Protein AF-A0A8K0U1I2-F1 (afdb_monomer)

pLDDT: mean 78.99, std 9.74, range [51.75, 91.19]

Sequence (183 aa):
HVLHSLVNACTRSIVGEDARAVCPELTVTQLLAQRGKGFVQFINRYHELSKAAEPNKLFSIPNAWWDEVVSDAEPPLYPKAKLMYEIATLYRADFAGSFGLAMIGSIGDDVGKNLGMKPVFVQNTDGFFARSMAQTMASLREKPLIRCKNCMKTPEEVGSDVRFMVCSACKNKLNITIHYCSQ

Solvent-accessible surface area (backbone atoms only — not comparable to full-atom values): 10666 Å² total; per-residue (Å²): 90,71,69,53,11,50,54,49,10,19,77,65,26,96,63,28,72,50,36,50,54,68,31,78,81,73,34,70,69,49,30,49,31,85,85,35,49,39,37,53,52,49,52,54,50,51,52,53,46,64,68,69,40,55,88,96,49,90,61,74,83,90,41,72,69,58,51,48,57,52,57,77,51,55,79,88,58,55,73,68,50,51,50,52,52,54,52,51,50,50,46,35,40,47,28,53,50,36,26,52,53,33,35,55,50,47,49,49,48,35,75,75,62,69,71,64,85,77,90,68,87,76,80,80,77,80,45,59,56,37,48,50,50,50,50,50,55,57,69,60,51,73,73,76,86,60,43,18,77,81,77,64,43,37,60,81,78,70,34,96,86,50,56,73,42,68,43,63,65,45,36,73,76,68,72,39,91,45,40,34,69,61,126

Structure (mmCIF, N/CA/C/O backbone):
data_AF-A0A8K0U1I2-F1
#
_entry.id   AF-A0A8K0U1I2-F1
#
loop_
_atom_site.group_PDB
_atom_site.id
_atom_site.type_symbol
_atom_site.label_atom_id
_atom_site.label_alt_id
_atom_site.label_comp_id
_atom_site.label_asym_id
_atom_site.label_entity_id
_atom_site.label_seq_id
_atom_site.pdbx_PDB_ins_code
_atom_site.Cartn_x
_atom_site.Cartn_y
_atom_site.Cartn_z
_atom_site.occupancy
_atom_site.B_iso_or_equiv
_atom_site.auth_seq_id
_atom_site.auth_comp_id
_atom_site.auth_asym_id
_atom_site.auth_atom_id
_atom_site.pdbx_PDB_model_num
ATOM 1 N N . HIS A 1 1 ? 12.708 -2.006 -15.477 1.00 85.44 1 HIS A N 1
ATOM 2 C CA . HIS A 1 1 ? 12.256 -0.783 -14.784 1.00 85.44 1 HIS A CA 1
ATOM 3 C C . HIS A 1 1 ? 11.491 -1.094 -13.504 1.00 85.44 1 HIS A C 1
ATOM 5 O O . HIS A 1 1 ? 11.989 -0.732 -12.453 1.00 85.44 1 HIS A O 1
ATOM 11 N N . VAL A 1 2 ? 10.390 -1.862 -13.550 1.00 87.19 2 VAL A N 1
ATOM 12 C CA . VAL A 1 2 ? 9.545 -2.191 -12.373 1.00 87.19 2 VAL A CA 1
ATOM 13 C C . VAL A 1 2 ? 10.330 -2.557 -11.106 1.00 87.19 2 VAL A C 1
ATOM 15 O O . VAL A 1 2 ? 10.174 -1.898 -10.086 1.00 87.19 2 VAL A O 1
ATOM 18 N N . LEU A 1 3 ? 11.209 -3.564 -11.167 1.00 87.69 3 LEU A N 1
ATOM 19 C CA . LEU A 1 3 ? 11.982 -4.000 -9.994 1.00 87.69 3 LEU A CA 1
ATOM 20 C C . LEU A 1 3 ? 12.922 -2.908 -9.466 1.00 87.69 3 LEU A C 1
ATOM 22 O O . LEU A 1 3 ? 12.991 -2.678 -8.267 1.00 87.69 3 LEU A O 1
ATOM 26 N N . HIS A 1 4 ? 13.608 -2.203 -10.363 1.00 88.06 4 HIS A N 1
ATOM 27 C CA . HIS A 1 4 ? 14.541 -1.136 -9.997 1.00 88.06 4 HIS A CA 1
ATOM 28 C C . HIS A 1 4 ? 13.813 0.032 -9.337 1.00 88.06 4 HIS A C 1
ATOM 30 O O . HIS A 1 4 ? 14.271 0.588 -8.345 1.00 88.06 4 HIS A O 1
ATOM 36 N N . SER A 1 5 ? 12.638 0.372 -9.853 1.00 88.75 5 SER A N 1
ATOM 37 C CA . SER A 1 5 ? 11.818 1.439 -9.303 1.00 88.75 5 SER A CA 1
ATOM 38 C C . SER A 1 5 ? 11.156 1.047 -7.989 1.00 88.75 5 SER A C 1
ATOM 40 O O . SER A 1 5 ? 11.020 1.912 -7.137 1.00 88.75 5 SER A O 1
ATOM 42 N N . LEU A 1 6 ? 10.820 -0.230 -7.774 1.00 88.25 6 LEU A N 1
ATOM 43 C CA . LEU A 1 6 ? 10.400 -0.722 -6.458 1.00 88.25 6 LEU A CA 1
ATOM 44 C C . LEU A 1 6 ? 11.523 -0.581 -5.427 1.00 88.25 6 LEU A C 1
ATOM 46 O O . LEU A 1 6 ? 11.278 -0.046 -4.351 1.00 88.25 6 LEU A O 1
ATOM 50 N N . VAL A 1 7 ? 12.751 -0.994 -5.760 1.00 88.06 7 VAL A N 1
ATOM 51 C CA . VAL A 1 7 ? 13.914 -0.824 -4.868 1.00 88.06 7 VAL A CA 1
ATOM 52 C C . VAL A 1 7 ? 14.158 0.656 -4.576 1.00 88.06 7 VAL A C 1
ATOM 54 O O . VAL A 1 7 ? 14.293 1.042 -3.420 1.00 88.06 7 VAL A O 1
ATOM 57 N N . ASN A 1 8 ? 14.134 1.506 -5.602 1.00 87.00 8 ASN A N 1
ATOM 58 C CA . ASN A 1 8 ? 14.311 2.947 -5.428 1.00 87.00 8 ASN A CA 1
ATOM 59 C C . ASN A 1 8 ? 13.167 3.617 -4.656 1.00 87.00 8 ASN A C 1
ATOM 61 O O . ASN A 1 8 ? 13.398 4.605 -3.967 1.00 87.00 8 ASN A O 1
ATOM 65 N N . ALA A 1 9 ? 11.937 3.118 -4.771 1.00 89.44 9 ALA A N 1
ATOM 66 C CA . ALA A 1 9 ? 10.825 3.598 -3.961 1.00 89.44 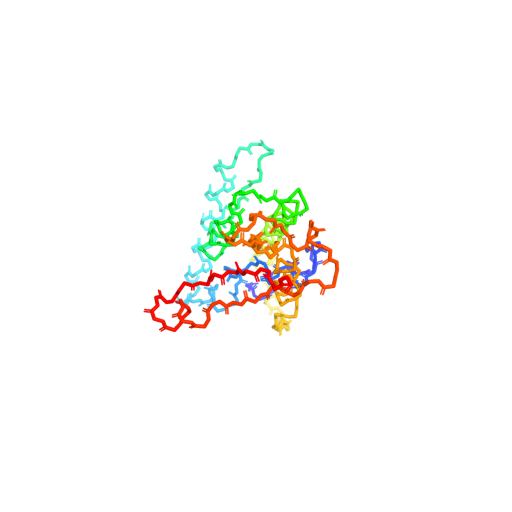9 ALA A CA 1
ATOM 67 C C . ALA A 1 9 ? 11.036 3.236 -2.493 1.00 89.44 9 ALA A C 1
ATOM 69 O O . ALA A 1 9 ? 10.864 4.089 -1.630 1.00 89.44 9 ALA A O 1
ATOM 70 N N . CYS A 1 10 ? 11.488 2.008 -2.220 1.00 85.81 10 CYS A N 1
ATOM 71 C CA . CYS A 1 10 ? 11.820 1.576 -0.867 1.00 85.81 10 CYS A CA 1
ATOM 72 C C . CYS A 1 10 ? 12.911 2.470 -0.268 1.00 85.81 10 CYS A C 1
ATOM 74 O O . CYS A 1 10 ? 12.734 2.968 0.832 1.00 85.81 10 CYS A O 1
ATOM 76 N N . THR A 1 11 ? 13.993 2.765 -0.995 1.00 85.75 11 THR A N 1
ATOM 77 C CA . THR A 1 11 ? 15.081 3.612 -0.465 1.00 85.75 11 THR A CA 1
ATOM 78 C C . THR A 1 11 ? 14.695 5.075 -0.247 1.00 85.75 11 THR A C 1
ATOM 80 O O . THR A 1 11 ? 15.365 5.763 0.519 1.00 85.75 11 THR A O 1
ATOM 83 N N . ARG A 1 12 ? 13.649 5.567 -0.921 1.00 83.75 12 ARG A N 1
ATOM 84 C CA . ARG A 1 12 ? 13.192 6.963 -0.823 1.00 83.75 12 ARG A CA 1
ATOM 85 C C . ARG A 1 12 ? 12.023 7.165 0.130 1.00 83.75 12 ARG A C 1
ATOM 87 O O . ARG A 1 12 ? 11.861 8.271 0.631 1.00 83.75 12 ARG A O 1
ATOM 94 N N . SER A 1 13 ? 11.213 6.134 0.347 1.00 84.00 13 SER A N 1
ATOM 95 C CA . SER A 1 13 ? 10.035 6.240 1.202 1.00 84.00 13 SER A CA 1
ATOM 96 C C . SER A 1 13 ? 10.414 6.366 2.672 1.00 84.00 13 SER A C 1
ATOM 98 O O . SER A 1 13 ? 11.412 5.798 3.121 1.00 84.00 13 SER A O 1
ATOM 100 N N . ILE A 1 14 ? 9.577 7.065 3.438 1.00 76.31 14 ILE A N 1
ATOM 101 C CA . ILE A 1 14 ? 9.838 7.369 4.856 1.00 76.31 14 ILE A CA 1
ATOM 102 C C . ILE A 1 14 ? 10.041 6.099 5.696 1.00 76.31 14 ILE A C 1
ATOM 104 O O . ILE A 1 14 ? 10.848 6.091 6.623 1.00 76.31 14 ILE A O 1
ATOM 108 N N . VAL A 1 15 ? 9.320 5.024 5.370 1.00 75.31 15 VAL A N 1
ATOM 109 C CA . VAL A 1 15 ? 9.374 3.746 6.098 1.00 75.31 15 VAL A CA 1
ATOM 110 C C . VAL A 1 15 ? 10.150 2.662 5.345 1.00 75.31 15 VAL A C 1
ATOM 112 O O . VAL A 1 15 ? 10.101 1.494 5.710 1.00 75.31 15 VAL A O 1
ATOM 115 N N . GLY A 1 16 ? 10.912 3.017 4.311 1.00 80.75 16 GLY A N 1
ATOM 116 C CA . GLY A 1 16 ? 11.820 2.065 3.683 1.00 80.75 16 GLY A CA 1
ATOM 117 C C . GLY A 1 16 ? 11.116 0.936 2.914 1.00 80.75 16 GLY A C 1
ATOM 118 O O . GLY A 1 16 ? 10.088 1.112 2.261 1.00 80.75 16 GLY A O 1
ATOM 119 N N . GLU A 1 17 ? 11.665 -0.276 3.016 1.00 77.31 17 GLU A N 1
ATOM 120 C CA . GLU A 1 17 ? 11.069 -1.484 2.421 1.00 77.31 17 GLU A CA 1
ATOM 121 C C . GLU A 1 17 ? 9.679 -1.811 2.980 1.00 77.31 17 GLU A C 1
ATOM 123 O O . GLU A 1 17 ? 8.839 -2.385 2.280 1.00 77.31 17 GLU A O 1
ATOM 128 N N . ASP A 1 18 ? 9.412 -1.388 4.213 1.00 73.75 18 ASP A N 1
ATOM 129 C CA . ASP A 1 18 ? 8.166 -1.657 4.917 1.00 73.75 18 ASP A CA 1
ATOM 130 C C . ASP A 1 18 ? 6.968 -0.910 4.318 1.00 73.75 18 ASP A C 1
ATOM 132 O O . ASP A 1 18 ? 5.821 -1.324 4.489 1.00 73.75 18 ASP A O 1
ATOM 136 N N . ALA A 1 19 ? 7.207 0.129 3.515 1.00 78.44 19 ALA A N 1
ATOM 137 C CA . ALA A 1 19 ? 6.155 0.852 2.805 1.00 78.44 19 ALA A CA 1
ATOM 138 C C . ALA A 1 19 ? 5.370 -0.052 1.837 1.00 78.44 19 ALA A C 1
ATOM 140 O O . ALA A 1 19 ? 4.195 0.182 1.543 1.00 78.44 19 ALA A O 1
ATOM 141 N N . ARG A 1 20 ? 5.988 -1.146 1.376 1.00 80.69 20 ARG A N 1
ATOM 142 C CA . ARG A 1 20 ? 5.326 -2.148 0.533 1.00 80.69 20 ARG A CA 1
ATOM 143 C C . ARG A 1 20 ? 4.205 -2.884 1.253 1.00 80.69 20 ARG A C 1
ATOM 145 O O . ARG A 1 20 ? 3.228 -3.264 0.614 1.00 80.69 20 ARG A O 1
ATOM 152 N N . ALA A 1 21 ? 4.329 -3.081 2.564 1.00 78.25 21 ALA A N 1
ATOM 153 C CA . ALA A 1 21 ? 3.322 -3.771 3.363 1.00 78.25 21 ALA A CA 1
ATOM 154 C C . ALA 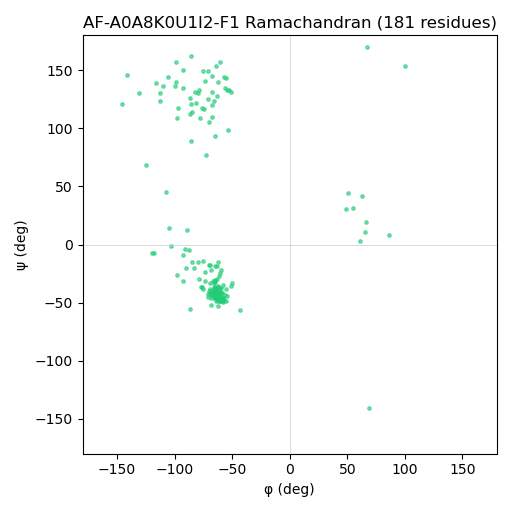A 1 21 ? 1.988 -3.023 3.376 1.00 78.25 21 ALA A C 1
ATOM 156 O O . ALA A 1 21 ? 0.934 -3.644 3.493 1.00 78.25 21 ALA A O 1
ATOM 157 N N . VAL A 1 22 ? 2.041 -1.697 3.244 1.00 77.38 22 VAL A N 1
ATOM 158 C CA . VAL A 1 22 ? 0.845 -0.864 3.201 1.00 77.38 22 VAL A CA 1
ATOM 159 C C . VAL A 1 22 ? 0.338 -0.646 1.787 1.00 77.38 22 VAL A C 1
ATOM 161 O O . VAL A 1 22 ? -0.728 -0.072 1.666 1.00 77.38 22 VAL A O 1
ATOM 164 N N . CYS A 1 23 ? 1.023 -1.124 0.741 1.00 84.69 23 CYS A N 1
ATOM 165 C CA . CYS A 1 23 ? 0.663 -0.925 -0.670 1.00 84.69 23 CYS A CA 1
ATOM 166 C C . CYS A 1 23 ? 0.523 -2.267 -1.418 1.00 84.69 23 CYS A C 1
ATOM 168 O O . CYS A 1 23 ? 1.339 -2.573 -2.295 1.00 84.69 23 CYS A O 1
ATOM 170 N N . PRO A 1 24 ? -0.494 -3.095 -1.114 1.00 82.12 24 PRO A N 1
ATOM 171 C CA . PRO A 1 24 ? -0.669 -4.394 -1.767 1.00 82.12 24 PRO A CA 1
ATOM 172 C C . PRO A 1 24 ? -0.921 -4.287 -3.280 1.00 82.12 24 PRO A C 1
ATOM 174 O O . PRO A 1 24 ? -0.713 -5.263 -4.001 1.00 82.12 24 PRO A O 1
ATOM 177 N N . GLU A 1 25 ? -1.321 -3.113 -3.779 1.00 82.00 25 GLU A N 1
ATOM 178 C CA . GLU A 1 25 ? -1.439 -2.827 -5.212 1.00 82.00 25 GLU A CA 1
ATOM 179 C C . GLU A 1 25 ? -0.088 -2.716 -5.956 1.00 82.00 25 GLU A C 1
ATOM 181 O O . GLU A 1 25 ? -0.032 -2.800 -7.181 1.00 82.00 25 GLU A O 1
ATOM 186 N N . LEU A 1 26 ? 1.019 -2.533 -5.227 1.00 87.31 26 LEU A N 1
ATOM 187 C CA . LEU A 1 26 ? 2.365 -2.306 -5.766 1.00 87.31 26 LEU A CA 1
ATOM 188 C C . LEU A 1 26 ? 3.272 -3.529 -5.589 1.00 87.31 26 LEU A C 1
ATOM 190 O O . LEU A 1 26 ? 4.436 -3.438 -5.199 1.00 87.31 26 LEU A O 1
ATOM 194 N N . THR A 1 27 ? 2.738 -4.710 -5.892 1.00 85.06 27 THR A N 1
ATOM 195 C CA . THR A 1 27 ? 3.506 -5.962 -5.867 1.00 85.06 27 THR A CA 1
ATOM 196 C C . THR A 1 27 ? 4.088 -6.283 -7.241 1.00 85.06 27 THR A C 1
ATOM 198 O O . THR A 1 27 ? 3.493 -5.981 -8.275 1.00 85.06 27 THR A O 1
ATOM 201 N N . VAL A 1 28 ? 5.240 -6.964 -7.269 1.00 85.25 28 VAL A N 1
ATOM 202 C CA . VAL A 1 28 ? 5.859 -7.441 -8.521 1.00 85.25 28 VAL A CA 1
ATOM 203 C C . VAL A 1 28 ? 4.869 -8.281 -9.329 1.00 85.25 28 VAL A C 1
ATOM 205 O O . VAL A 1 28 ? 4.724 -8.075 -10.531 1.00 85.25 28 VAL A O 1
ATOM 208 N N . THR A 1 29 ? 4.147 -9.183 -8.661 1.00 84.31 29 THR A N 1
ATOM 209 C CA . THR A 1 29 ? 3.154 -10.060 -9.287 1.00 84.31 29 THR A CA 1
ATOM 210 C C . THR A 1 29 ? 2.049 -9.272 -9.980 1.00 84.31 29 THR A C 1
ATOM 212 O O . THR A 1 29 ? 1.733 -9.572 -11.128 1.00 84.31 29 THR A O 1
ATOM 215 N N . GLN A 1 30 ? 1.485 -8.249 -9.330 1.00 85.69 30 GLN A N 1
ATOM 216 C CA . GLN A 1 30 ? 0.427 -7.438 -9.934 1.00 85.69 30 GLN A CA 1
ATOM 217 C C . GLN A 1 30 ? 0.958 -6.544 -11.055 1.00 85.69 30 GLN A C 1
ATOM 219 O O . GLN A 1 30 ? 0.358 -6.487 -12.125 1.00 85.69 30 GLN A O 1
ATOM 224 N N . LEU A 1 31 ? 2.114 -5.906 -10.862 1.00 88.00 31 LEU A N 1
ATOM 225 C CA . LEU A 1 31 ? 2.705 -5.017 -11.864 1.00 88.00 31 LEU A CA 1
ATOM 226 C C . LEU A 1 31 ? 3.111 -5.773 -13.137 1.00 88.00 31 LEU A C 1
ATOM 228 O O . LEU A 1 31 ? 2.925 -5.266 -14.243 1.00 88.00 31 LEU A O 1
ATOM 232 N N . LEU A 1 32 ? 3.623 -7.000 -12.999 1.00 86.81 32 LEU A N 1
ATOM 233 C CA . LEU A 1 32 ? 4.009 -7.853 -14.126 1.00 86.81 32 LEU A CA 1
ATOM 234 C C . LEU A 1 32 ? 2.858 -8.719 -14.662 1.00 86.81 32 LEU A C 1
ATOM 236 O O . LEU A 1 32 ? 3.023 -9.384 -15.692 1.00 86.81 32 LEU A O 1
ATOM 240 N N . ALA A 1 33 ? 1.687 -8.695 -14.018 1.00 88.19 33 ALA A N 1
ATOM 241 C CA . ALA A 1 33 ? 0.536 -9.486 -14.427 1.00 88.19 33 ALA A CA 1
ATOM 242 C C . ALA A 1 33 ? 0.159 -9.217 -15.888 1.00 88.19 33 ALA A C 1
ATOM 244 O O . ALA A 1 33 ? 0.234 -8.089 -16.388 1.00 88.19 33 ALA A O 1
ATOM 245 N N . GLN A 1 34 ? -0.265 -10.283 -16.573 1.00 90.31 34 GLN A N 1
ATOM 246 C CA . GLN A 1 34 ? -0.714 -10.237 -17.965 1.00 90.31 34 GLN A CA 1
ATOM 247 C C . GLN A 1 34 ? 0.287 -9.529 -18.899 1.00 90.31 34 GLN A C 1
ATOM 249 O O . GLN A 1 34 ? -0.107 -8.715 -19.734 1.00 90.31 34 GLN A O 1
ATOM 254 N N . ARG A 1 35 ? 1.584 -9.842 -18.757 1.00 87.38 35 ARG A N 1
ATOM 255 C CA . ARG A 1 35 ? 2.682 -9.237 -19.537 1.00 87.38 35 ARG A CA 1
ATOM 256 C C . ARG A 1 35 ? 2.813 -7.723 -19.308 1.00 87.38 35 ARG A C 1
ATOM 258 O O . ARG A 1 35 ? 3.025 -6.968 -20.250 1.00 87.38 35 ARG A O 1
ATOM 265 N N . GLY A 1 36 ? 2.675 -7.283 -18.056 1.00 85.75 36 GLY A N 1
ATOM 266 C CA . GLY A 1 36 ? 2.862 -5.881 -17.666 1.00 85.75 36 GLY A CA 1
ATOM 267 C C . GLY A 1 36 ? 1.628 -4.985 -17.814 1.00 85.75 36 GLY A C 1
ATOM 268 O O . GLY A 1 36 ? 1.734 -3.775 -17.622 1.00 85.75 36 GLY A O 1
ATOM 269 N N . LYS A 1 37 ? 0.444 -5.535 -18.121 1.00 89.69 37 LYS A N 1
ATOM 270 C CA . LYS A 1 37 ? -0.790 -4.729 -18.159 1.00 89.69 37 LYS A CA 1
ATOM 271 C C . LYS A 1 37 ? -1.130 -4.129 -16.798 1.00 89.69 37 LYS A C 1
ATOM 273 O O . LYS A 1 37 ? -1.608 -2.999 -16.759 1.00 89.69 37 LYS A O 1
ATOM 278 N N . GLY A 1 38 ? -0.858 -4.845 -15.705 1.00 88.25 38 GLY A N 1
ATOM 279 C CA . GLY A 1 38 ? -1.098 -4.326 -14.355 1.00 88.25 38 GLY A CA 1
ATOM 280 C C . GLY A 1 38 ? -0.292 -3.055 -14.070 1.00 88.25 38 GLY A C 1
ATOM 281 O O . GLY A 1 38 ? -0.825 -2.094 -13.524 1.00 88.25 38 GLY A O 1
ATOM 282 N N . PHE A 1 39 ? 0.953 -2.989 -14.547 1.00 87.81 39 PHE A N 1
ATOM 283 C CA . PHE A 1 39 ? 1.758 -1.769 -14.497 1.00 87.81 39 PHE A CA 1
ATOM 284 C C . PHE A 1 39 ? 1.121 -0.603 -15.271 1.00 87.81 39 PHE A C 1
ATOM 286 O O . PHE A 1 39 ? 0.998 0.494 -14.730 1.00 87.81 39 PHE A O 1
ATOM 293 N N . VAL A 1 40 ? 0.681 -0.826 -16.514 1.00 89.12 40 VAL A N 1
ATOM 294 C CA . VAL A 1 40 ? 0.049 0.233 -17.326 1.00 89.12 40 VAL A CA 1
ATOM 295 C C . VAL A 1 40 ? -1.234 0.740 -16.664 1.00 89.12 40 VAL A C 1
ATOM 297 O O . VAL A 1 40 ? -1.462 1.946 -16.594 1.00 89.12 40 VAL A O 1
ATOM 300 N N . GLN A 1 41 ? -2.048 -0.171 -16.127 1.00 90.94 41 GLN A N 1
ATOM 301 C CA . GLN A 1 41 ? -3.260 0.173 -15.384 1.00 90.94 41 GLN A CA 1
ATOM 302 C C . GLN A 1 41 ? -2.948 1.013 -14.145 1.00 90.94 41 GLN A C 1
ATOM 304 O O . GLN A 1 41 ? -3.613 2.022 -13.917 1.00 90.94 41 GLN A O 1
ATOM 309 N N . PHE A 1 42 ? -1.921 0.634 -13.379 1.00 88.81 42 PHE A N 1
ATOM 310 C CA . PHE A 1 42 ? -1.474 1.404 -12.223 1.00 88.81 42 PHE A CA 1
ATOM 311 C C . PHE A 1 42 ? -1.077 2.832 -12.617 1.00 88.81 42 PHE A C 1
ATOM 313 O O . PHE A 1 42 ? -1.564 3.778 -12.007 1.00 88.81 42 PHE A O 1
ATOM 320 N N . ILE A 1 43 ? -0.243 3.003 -13.649 1.00 87.06 43 ILE A N 1
ATOM 321 C CA . ILE A 1 43 ? 0.226 4.331 -14.077 1.00 87.06 43 ILE A CA 1
ATOM 322 C C . ILE A 1 43 ? -0.927 5.205 -14.565 1.00 87.06 43 ILE A C 1
ATOM 324 O O . ILE A 1 43 ? -1.024 6.359 -14.151 1.00 87.06 43 ILE A O 1
ATOM 328 N N . ASN A 1 44 ? -1.814 4.662 -15.402 1.00 90.19 44 ASN A N 1
ATOM 329 C CA . ASN A 1 44 ? -2.970 5.406 -15.898 1.00 90.19 44 ASN A CA 1
ATOM 330 C C . ASN A 1 44 ? -3.844 5.880 -14.738 1.00 90.19 44 ASN A C 1
ATOM 332 O O . ASN A 1 44 ? -4.161 7.064 -14.647 1.00 90.19 44 ASN A O 1
ATOM 336 N N . ARG A 1 45 ? -4.142 4.974 -13.803 1.00 88.38 45 ARG A N 1
ATOM 337 C CA . ARG A 1 45 ? -4.949 5.284 -12.627 1.00 88.38 45 ARG A CA 1
ATOM 338 C C . ARG A 1 45 ? -4.274 6.306 -11.719 1.00 88.38 45 ARG A C 1
ATOM 340 O O . ARG A 1 45 ? -4.922 7.245 -11.276 1.00 88.38 45 ARG A O 1
ATOM 347 N N . TYR A 1 46 ? -2.980 6.145 -11.450 1.00 86.00 46 TYR A N 1
ATOM 348 C CA . TYR A 1 46 ? -2.210 7.091 -10.645 1.00 86.00 46 TYR A CA 1
ATOM 349 C C . TYR A 1 46 ? -2.263 8.496 -11.250 1.00 86.00 46 TYR A C 1
ATOM 351 O O . TYR A 1 46 ? -2.541 9.461 -10.546 1.00 86.00 46 TYR A O 1
ATOM 359 N N . HIS A 1 47 ? -2.057 8.601 -12.562 1.00 86.69 47 HIS A N 1
ATOM 360 C CA . HIS A 1 47 ? -2.082 9.864 -13.289 1.00 86.69 47 HIS A CA 1
ATOM 361 C C . HIS A 1 47 ? -3.478 10.512 -13.326 1.00 86.69 47 HIS A C 1
ATOM 363 O O . HIS A 1 47 ? -3.598 11.728 -13.167 1.00 86.69 47 HIS A O 1
ATOM 369 N N . GLU A 1 48 ? -4.539 9.724 -13.511 1.00 90.19 48 GLU A N 1
ATOM 370 C CA . GLU A 1 48 ? -5.924 10.208 -13.428 1.00 90.19 48 GLU A CA 1
ATOM 371 C C . GLU A 1 48 ? -6.235 10.762 -12.036 1.00 90.19 48 GLU A C 1
ATOM 373 O O . GLU A 1 48 ? -6.730 11.883 -11.911 1.00 90.19 48 GLU A O 1
ATOM 378 N N . LEU A 1 49 ? -5.871 10.020 -10.987 1.00 87.00 49 LEU A N 1
ATOM 379 C CA . LEU A 1 49 ? -6.077 10.437 -9.602 1.00 87.00 49 LEU A CA 1
ATOM 380 C C . LEU A 1 49 ? -5.253 11.675 -9.250 1.00 87.00 49 LEU A C 1
ATOM 382 O O . LEU A 1 49 ? -5.785 12.591 -8.634 1.00 87.00 49 LEU A O 1
ATOM 386 N N . SER A 1 50 ? -3.993 11.752 -9.687 1.00 83.44 50 SER A N 1
ATOM 387 C CA . SER A 1 50 ? -3.154 12.927 -9.437 1.00 83.44 50 SER A CA 1
ATOM 388 C C . SER A 1 50 ? -3.688 14.181 -10.129 1.00 83.44 50 SER A C 1
ATOM 390 O O . SER A 1 50 ? -3.503 15.281 -9.625 1.00 83.44 50 SER A O 1
ATOM 392 N N . LYS A 1 51 ? -4.350 14.029 -11.285 1.00 87.62 51 LYS A N 1
ATOM 393 C CA . LYS A 1 51 ? -4.994 15.143 -11.999 1.00 87.62 51 LYS A CA 1
ATOM 394 C C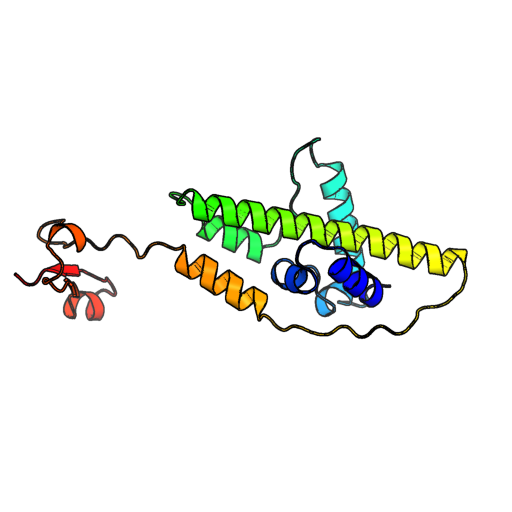 . LYS A 1 51 ? -6.303 15.581 -11.357 1.00 87.62 51 LYS A C 1
ATOM 396 O O . LYS A 1 51 ? -6.619 16.764 -11.385 1.00 87.62 51 LYS A O 1
ATOM 401 N N . ALA A 1 52 ? -7.069 14.629 -10.833 1.00 87.56 52 ALA A N 1
ATOM 402 C CA . ALA A 1 52 ? -8.334 14.894 -10.159 1.00 87.56 52 ALA A CA 1
ATOM 403 C C . ALA A 1 52 ? -8.149 15.379 -8.709 1.00 87.56 52 ALA A C 1
ATOM 405 O O . ALA A 1 52 ? -9.097 15.890 -8.115 1.00 87.56 52 ALA A O 1
ATOM 406 N N . ALA A 1 53 ? -6.956 15.208 -8.134 1.00 85.00 53 ALA A N 1
ATOM 407 C CA . ALA A 1 53 ? -6.650 15.622 -6.775 1.00 85.00 53 ALA A CA 1
ATOM 408 C C . ALA A 1 53 ? -6.763 17.144 -6.616 1.00 85.00 53 ALA A C 1
ATOM 410 O O . ALA A 1 53 ? -6.148 17.918 -7.351 1.00 85.00 53 ALA A O 1
ATOM 411 N N . GLU A 1 54 ? -7.527 17.576 -5.616 1.00 86.81 54 GLU A N 1
ATOM 412 C CA . GLU A 1 54 ? -7.564 18.984 -5.236 1.00 86.81 54 GLU A CA 1
ATOM 413 C C . GLU A 1 54 ? -6.211 19.415 -4.641 1.00 86.81 54 GLU A C 1
ATOM 415 O O . GLU A 1 54 ? -5.579 18.637 -3.913 1.00 86.81 54 GLU A O 1
ATOM 420 N N . PRO A 1 55 ? -5.772 20.665 -4.874 1.00 79.31 55 PRO A N 1
ATOM 421 C CA . PRO A 1 55 ? -4.584 21.202 -4.226 1.00 79.31 55 PRO A CA 1
ATOM 422 C C . PRO A 1 55 ? -4.662 21.034 -2.704 1.00 79.31 55 PRO A C 1
ATOM 424 O O . PRO A 1 55 ? -5.671 21.365 -2.085 1.00 79.31 55 PRO A O 1
ATOM 427 N N . ASN A 1 56 ? -3.580 20.542 -2.098 1.00 76.50 56 ASN A N 1
ATOM 428 C CA . ASN A 1 56 ? -3.460 20.282 -0.656 1.00 76.50 56 ASN A CA 1
ATOM 429 C C . ASN A 1 56 ? -4.378 19.182 -0.088 1.00 76.50 56 ASN A C 1
ATOM 431 O O . ASN A 1 56 ? -4.432 19.026 1.132 1.00 76.50 56 ASN A O 1
ATOM 435 N N . LYS A 1 57 ? -5.063 18.389 -0.923 1.00 78.00 57 LYS A N 1
ATOM 436 C CA . LYS A 1 57 ? -5.719 17.155 -0.472 1.00 78.00 57 LYS A CA 1
ATOM 437 C C . LYS A 1 57 ? -4.866 15.937 -0.802 1.00 78.00 57 LYS A C 1
ATOM 439 O O . LYS A 1 57 ? -4.339 15.795 -1.902 1.00 78.00 57 LYS A O 1
ATOM 444 N N . LEU A 1 58 ? -4.768 15.029 0.165 1.00 70.00 58 LEU A N 1
ATOM 445 C CA . LEU A 1 58 ? -4.205 13.705 -0.061 1.00 70.00 58 LEU A CA 1
ATOM 446 C C . LEU A 1 58 ? -5.147 12.928 -0.977 1.00 70.00 58 LEU A C 1
ATOM 448 O O . LEU A 1 58 ? -6.303 12.698 -0.622 1.00 70.00 58 LEU A O 1
ATOM 452 N N . PHE A 1 59 ? -4.654 12.514 -2.140 1.00 74.88 59 PHE A N 1
ATOM 453 C CA . PHE A 1 59 ? -5.334 11.505 -2.939 1.00 74.88 59 PHE A CA 1
ATOM 454 C C . PHE A 1 59 ? -4.780 10.133 -2.564 1.00 74.88 59 PHE A C 1
ATOM 456 O O . PHE A 1 59 ? -3.571 9.945 -2.430 1.00 74.88 59 PHE A O 1
ATOM 463 N N . SER A 1 60 ? -5.678 9.174 -2.371 1.00 75.44 60 SER A N 1
ATOM 464 C CA . SER A 1 60 ? -5.321 7.782 -2.121 1.00 75.44 60 SER A CA 1
ATOM 465 C C . SER A 1 60 ? -5.612 6.964 -3.370 1.00 75.44 60 SER A C 1
ATOM 467 O O . SER A 1 60 ? -6.588 7.219 -4.078 1.00 75.44 60 SER A O 1
ATOM 469 N N . ILE A 1 61 ? -4.769 5.974 -3.645 1.00 81.12 61 ILE A N 1
ATOM 470 C CA . ILE A 1 61 ? -5.031 5.003 -4.704 1.00 81.12 61 ILE A CA 1
ATOM 471 C C . ILE A 1 61 ? -6.082 4.034 -4.167 1.00 81.12 61 ILE A C 1
ATOM 473 O O . ILE A 1 61 ? -5.791 3.342 -3.184 1.00 81.12 61 ILE A O 1
ATOM 477 N N . PRO A 1 62 ? -7.282 3.962 -4.775 1.00 78.12 62 PRO A N 1
ATOM 478 C CA . PRO A 1 62 ? -8.342 3.142 -4.223 1.00 78.12 62 PRO A CA 1
ATOM 479 C C . PRO A 1 62 ? -7.959 1.672 -4.325 1.00 78.12 62 PRO A C 1
ATOM 481 O O . PRO A 1 62 ? -7.528 1.180 -5.379 1.00 78.12 62 PRO A O 1
ATOM 484 N N . ASN A 1 63 ? -8.121 0.980 -3.212 1.00 82.00 63 ASN A N 1
ATOM 485 C CA . ASN A 1 63 ? -7.690 -0.386 -3.030 1.00 82.00 63 ASN A CA 1
ATOM 486 C C . ASN A 1 63 ? -8.716 -1.060 -2.126 1.00 82.00 63 ASN A C 1
ATOM 488 O O . ASN A 1 63 ? -8.877 -0.631 -0.993 1.00 82.00 63 ASN A O 1
ATOM 492 N N . ALA A 1 64 ? -9.350 -2.131 -2.610 1.00 79.50 64 ALA A N 1
ATOM 493 C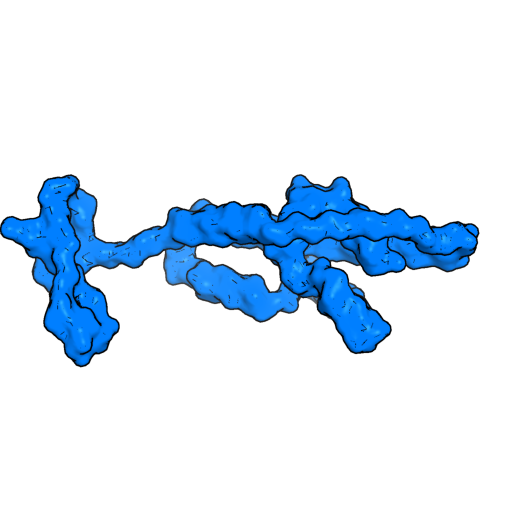 CA . ALA A 1 64 ? -10.430 -2.797 -1.884 1.00 79.50 64 ALA A CA 1
ATOM 494 C C . ALA A 1 64 ? -10.017 -3.242 -0.472 1.00 79.50 64 ALA A C 1
ATOM 496 O O . ALA A 1 64 ? -10.787 -3.083 0.463 1.00 79.50 64 ALA A O 1
ATOM 497 N N . TRP A 1 65 ? -8.779 -3.717 -0.296 1.00 80.62 65 TRP A N 1
ATOM 498 C CA . TRP A 1 65 ? -8.264 -4.062 1.028 1.00 80.62 65 TRP A CA 1
ATOM 499 C C . TRP A 1 65 ? -8.113 -2.825 1.921 1.00 80.62 65 TRP A C 1
ATOM 501 O O . TRP A 1 65 ? -8.434 -2.881 3.102 1.00 80.62 65 TRP A O 1
ATOM 511 N N . TRP A 1 66 ? -7.651 -1.695 1.380 1.00 80.94 66 TRP A N 1
ATOM 512 C CA . TRP A 1 66 ? -7.571 -0.454 2.153 1.00 80.94 66 TRP A CA 1
ATOM 513 C C . TRP A 1 66 ? -8.956 0.108 2.481 1.00 80.94 66 TRP A C 1
ATOM 515 O O . TRP A 1 66 ? -9.168 0.585 3.588 1.00 80.94 66 TRP A O 1
ATOM 525 N N . ASP A 1 67 ? -9.898 0.005 1.548 1.00 80.50 67 ASP A N 1
ATOM 526 C CA . ASP A 1 67 ? -11.282 0.432 1.734 1.00 80.50 67 ASP A CA 1
ATOM 527 C C . ASP A 1 67 ? -11.968 -0.416 2.819 1.00 80.50 67 ASP A C 1
ATOM 529 O O . ASP A 1 67 ? -12.634 0.137 3.690 1.00 80.50 67 ASP A O 1
ATOM 533 N N . GLU A 1 68 ? -11.733 -1.734 2.844 1.00 77.06 68 GLU A N 1
ATOM 534 C CA . GLU A 1 68 ? -12.150 -2.627 3.936 1.00 77.06 68 GLU A CA 1
ATOM 535 C C . GLU A 1 68 ? -11.504 -2.226 5.264 1.00 77.06 68 GLU A C 1
ATOM 537 O O . GLU A 1 68 ? -12.188 -2.111 6.273 1.00 77.06 68 GLU A O 1
ATOM 542 N N . VAL A 1 69 ? -10.198 -1.954 5.268 1.00 73.75 69 VAL A N 1
ATOM 543 C CA . VAL A 1 69 ? -9.457 -1.529 6.463 1.00 73.75 69 VAL A CA 1
ATOM 544 C C . VAL A 1 69 ? -9.976 -0.192 7.013 1.00 73.75 69 VAL A C 1
ATOM 546 O O . VAL A 1 69 ? -10.051 -0.028 8.229 1.00 73.75 69 VAL A O 1
ATOM 549 N N . VAL A 1 70 ? -10.369 0.743 6.144 1.00 71.81 70 VAL A N 1
ATOM 550 C CA . VAL A 1 70 ? -10.983 2.028 6.518 1.00 71.81 70 VAL A CA 1
ATOM 551 C C . VAL A 1 70 ? -12.442 1.854 6.953 1.00 71.81 70 VAL A C 1
ATOM 553 O O . VAL A 1 70 ? -12.867 2.507 7.900 1.00 71.81 70 VAL A O 1
ATOM 556 N N . SER A 1 71 ? -13.207 0.970 6.310 1.00 71.25 71 SER A N 1
ATOM 557 C CA . SER A 1 71 ? -14.609 0.699 6.660 1.00 71.25 71 SER A CA 1
ATOM 558 C C . SER A 1 71 ? -14.739 -0.046 7.991 1.00 71.25 71 SER A C 1
ATOM 560 O O . SER A 1 71 ? -15.557 0.324 8.828 1.00 71.25 71 SER A O 1
ATOM 562 N N . ASP A 1 72 ? -13.862 -1.017 8.256 1.00 67.00 72 ASP A N 1
ATOM 563 C CA . ASP A 1 72 ? -13.711 -1.671 9.565 1.00 67.00 72 ASP A CA 1
ATOM 564 C C . ASP A 1 72 ? -13.342 -0.678 10.675 1.00 67.00 72 ASP A C 1
ATOM 566 O O . ASP A 1 72 ? -13.506 -0.955 11.867 1.00 67.00 72 ASP A O 1
ATOM 570 N N . ALA A 1 73 ? -12.785 0.462 10.282 1.00 62.91 73 ALA A N 1
ATOM 571 C CA . ALA A 1 73 ? -12.443 1.557 11.156 1.00 62.91 73 ALA A CA 1
ATOM 572 C C . ALA A 1 73 ? -13.596 2.558 11.322 1.00 62.91 73 ALA A C 1
ATOM 574 O O . ALA A 1 73 ? -13.357 3.653 11.809 1.00 62.91 73 ALA A O 1
ATOM 575 N N . GLU A 1 74 ? -14.833 2.274 10.919 1.00 56.62 74 GLU A N 1
ATOM 576 C CA . GLU A 1 74 ? -15.904 3.259 11.089 1.00 56.62 74 GLU A CA 1
ATOM 577 C C . GLU A 1 74 ? -16.211 3.593 12.571 1.00 56.62 74 GLU A C 1
ATOM 579 O O . GLU A 1 74 ? -15.922 2.808 13.479 1.00 56.62 74 GLU A O 1
ATOM 584 N N . PRO A 1 75 ? -16.747 4.801 12.850 1.00 58.25 75 PRO A N 1
ATOM 585 C CA . PRO A 1 75 ? -16.792 5.381 14.191 1.00 58.25 75 PRO A CA 1
ATOM 586 C C . PRO A 1 75 ? -17.571 4.576 15.252 1.00 58.25 75 PRO A C 1
ATOM 588 O O . PRO A 1 75 ? -18.533 3.883 14.926 1.00 58.25 75 PRO A O 1
ATOM 591 N N . PRO A 1 76 ? -17.263 4.786 16.551 1.00 51.75 76 PRO A N 1
ATOM 592 C CA . PRO A 1 76 ? -16.293 5.754 17.061 1.00 51.75 76 PRO A CA 1
ATOM 593 C C . PRO A 1 76 ? -14.863 5.201 17.058 1.00 51.75 76 PRO A C 1
ATOM 595 O O . PRO A 1 76 ? -14.518 4.318 17.838 1.00 51.75 76 PRO A O 1
ATOM 598 N N . LEU A 1 77 ? -13.998 5.793 16.229 1.00 58.72 77 LEU A N 1
ATOM 599 C CA . LEU A 1 77 ? -12.559 5.607 16.358 1.00 58.72 77 LEU A CA 1
ATOM 600 C C . LEU A 1 77 ? -12.038 6.496 17.470 1.00 58.72 77 LEU A C 1
ATOM 602 O O . LEU A 1 77 ? -12.247 7.712 17.467 1.00 58.72 77 LEU A O 1
ATOM 606 N N . TYR A 1 78 ? -11.260 5.902 18.366 1.00 64.94 78 TYR A N 1
ATOM 607 C CA . TYR A 1 78 ? -10.421 6.667 19.273 1.00 64.94 78 TYR A CA 1
ATOM 608 C C . TYR A 1 78 ? -9.479 7.584 18.465 1.00 64.94 78 TYR A C 1
ATOM 610 O O . TYR A 1 78 ? -8.957 7.155 17.428 1.00 64.94 78 TYR A O 1
ATOM 618 N N . PRO A 1 79 ? -9.170 8.807 18.940 1.00 72.31 79 PRO A N 1
ATOM 619 C CA . PRO A 1 79 ? -8.286 9.745 18.238 1.00 72.31 79 PRO A CA 1
ATOM 620 C C . PRO A 1 79 ? -6.946 9.140 17.787 1.00 72.31 79 PRO A C 1
ATOM 622 O O . PRO A 1 79 ? -6.431 9.485 16.727 1.00 72.31 79 PRO A O 1
ATOM 625 N N . LYS A 1 80 ? -6.404 8.188 18.561 1.00 69.38 80 LYS A N 1
ATOM 626 C CA . LYS A 1 80 ? -5.167 7.466 18.230 1.00 69.38 80 LYS A CA 1
ATOM 627 C C . LYS A 1 80 ? -5.314 6.549 17.016 1.00 69.38 80 LYS A C 1
ATOM 629 O O . LYS A 1 80 ? -4.416 6.510 16.186 1.00 69.38 80 LYS A O 1
ATOM 634 N N . ALA A 1 81 ? -6.428 5.827 16.901 1.00 72.44 81 ALA A N 1
ATOM 635 C CA . ALA A 1 81 ? -6.672 4.953 15.759 1.00 72.44 81 ALA A CA 1
ATOM 636 C C . ALA A 1 81 ? -6.835 5.783 14.479 1.00 72.44 81 ALA A C 1
ATOM 638 O O . ALA A 1 81 ? -6.192 5.489 13.476 1.00 72.44 81 ALA A O 1
ATOM 639 N N . LYS A 1 82 ? -7.591 6.889 14.552 1.00 76.00 82 LYS A N 1
ATOM 640 C CA . LYS A 1 82 ? -7.731 7.844 13.444 1.00 76.00 82 LYS A CA 1
ATOM 641 C C . LYS A 1 82 ? -6.373 8.365 12.953 1.00 76.00 82 LYS A C 1
ATOM 643 O O . LYS A 1 82 ? -6.098 8.305 11.759 1.00 76.00 82 LYS A O 1
ATOM 648 N N . LEU A 1 83 ? -5.507 8.796 13.874 1.00 80.75 83 LEU A N 1
ATOM 649 C CA . LEU A 1 83 ? -4.161 9.266 13.538 1.00 80.75 83 LEU A CA 1
ATOM 650 C C . LEU A 1 83 ? -3.327 8.186 12.826 1.00 80.75 83 LEU A C 1
ATOM 652 O O . LEU A 1 83 ? -2.642 8.482 11.852 1.00 80.75 83 LEU A O 1
ATOM 656 N N . MET A 1 84 ? -3.401 6.928 13.271 1.00 80.25 84 MET A N 1
ATOM 657 C CA . MET A 1 84 ? -2.664 5.830 12.632 1.00 80.25 84 MET A CA 1
ATOM 658 C C . MET A 1 84 ? -3.158 5.545 11.208 1.00 80.25 84 MET A C 1
ATOM 660 O O . MET A 1 84 ? -2.338 5.274 10.331 1.00 80.25 84 MET A O 1
ATOM 664 N N . TYR A 1 85 ? -4.465 5.649 10.947 1.00 79.06 85 TYR A N 1
ATOM 665 C CA . TYR A 1 85 ? -5.013 5.530 9.589 1.00 79.06 85 TYR A CA 1
ATOM 666 C C . TYR A 1 85 ? -4.566 6.669 8.671 1.00 79.06 85 TYR A C 1
ATOM 668 O O . TYR A 1 85 ? -4.217 6.424 7.514 1.00 79.06 85 TYR A O 1
ATOM 676 N N . GLU A 1 86 ? -4.532 7.902 9.176 1.00 81.50 86 GLU A N 1
ATOM 677 C CA . GLU A 1 86 ? -4.033 9.059 8.425 1.00 81.50 86 GLU A CA 1
ATOM 678 C C . GLU A 1 86 ? -2.542 8.900 8.089 1.00 81.50 86 GLU A C 1
ATOM 680 O O . GLU A 1 86 ? -2.150 9.067 6.934 1.00 81.50 86 GLU A O 1
ATOM 685 N N . ILE A 1 87 ? -1.722 8.478 9.060 1.00 83.69 87 ILE A N 1
ATOM 686 C CA . ILE A 1 87 ? -0.292 8.193 8.859 1.00 83.69 87 ILE A CA 1
ATOM 687 C C . ILE A 1 87 ? -0.087 7.068 7.836 1.00 83.69 87 ILE A C 1
ATOM 689 O O . ILE A 1 87 ? 0.727 7.196 6.924 1.00 83.69 87 ILE A O 1
ATOM 693 N N . ALA A 1 88 ? -0.842 5.975 7.936 1.00 83.31 88 ALA A N 1
ATOM 694 C CA . ALA A 1 88 ? -0.742 4.875 6.982 1.00 83.31 88 ALA A CA 1
ATOM 695 C C . ALA A 1 88 ? -1.174 5.297 5.565 1.00 83.31 88 ALA A C 1
ATOM 697 O O . ALA A 1 88 ? -0.540 4.904 4.586 1.00 83.31 88 ALA A O 1
ATOM 698 N N . THR A 1 89 ? -2.195 6.152 5.443 1.00 83.88 89 THR A N 1
ATOM 699 C CA . THR A 1 89 ? -2.614 6.735 4.156 1.00 83.88 89 THR A CA 1
ATOM 700 C C . THR A 1 89 ? -1.517 7.621 3.562 1.00 83.88 89 THR A C 1
ATOM 702 O O . THR A 1 89 ? -1.246 7.547 2.363 1.00 83.88 89 THR A O 1
ATOM 705 N N . LEU A 1 90 ? -0.841 8.415 4.397 1.00 86.44 90 LEU A N 1
ATOM 706 C CA . LEU A 1 90 ? 0.312 9.221 3.995 1.00 86.44 90 LEU A CA 1
ATOM 707 C C . LEU A 1 90 ? 1.459 8.351 3.471 1.00 86.44 90 LEU A C 1
ATOM 709 O O . LEU A 1 90 ? 1.978 8.626 2.392 1.00 86.44 90 LEU A O 1
ATOM 713 N N . TYR A 1 91 ? 1.812 7.274 4.177 1.00 86.75 91 TYR A N 1
ATOM 714 C CA . TYR A 1 91 ? 2.854 6.348 3.724 1.00 86.75 91 TYR A CA 1
ATOM 715 C C . TYR A 1 91 ? 2.499 5.658 2.407 1.00 86.75 91 TYR A C 1
ATOM 717 O O . TYR A 1 91 ? 3.367 5.492 1.552 1.00 86.75 91 TYR A O 1
ATOM 725 N N . ARG A 1 92 ? 1.222 5.311 2.201 1.00 88.31 92 ARG A N 1
ATOM 726 C CA . ARG A 1 92 ? 0.744 4.769 0.921 1.00 88.31 92 ARG A CA 1
ATOM 727 C C . ARG A 1 92 ? 0.952 5.751 -0.229 1.00 88.31 92 ARG A C 1
ATOM 729 O O . ARG A 1 92 ? 1.491 5.378 -1.272 1.00 88.31 92 ARG A O 1
ATOM 736 N N . ALA A 1 93 ? 0.544 7.004 -0.036 1.00 86.75 93 ALA A N 1
ATOM 737 C CA . ALA A 1 93 ? 0.685 8.045 -1.049 1.00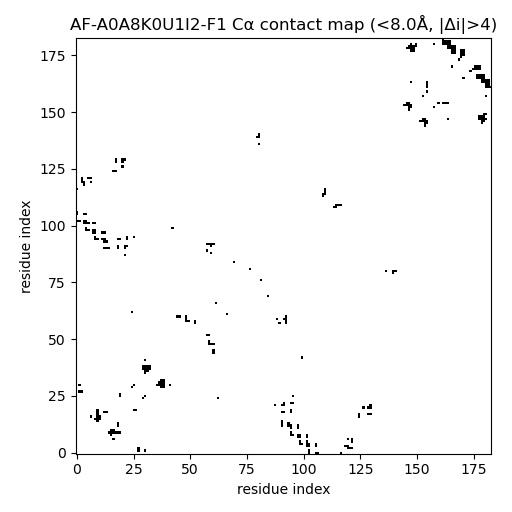 86.75 93 ALA A CA 1
ATOM 738 C C . ALA A 1 93 ? 2.162 8.356 -1.358 1.00 86.75 93 ALA A C 1
ATOM 740 O O . ALA A 1 93 ? 2.540 8.423 -2.531 1.00 86.75 93 ALA A O 1
ATOM 741 N N . ASP A 1 94 ? 2.998 8.481 -0.321 1.00 88.12 94 ASP A N 1
ATOM 742 C CA . ASP A 1 94 ? 4.446 8.706 -0.432 1.00 88.12 94 ASP A CA 1
ATOM 743 C C . ASP A 1 94 ? 5.137 7.587 -1.220 1.00 88.12 94 ASP A C 1
ATOM 745 O O . ASP A 1 94 ? 5.867 7.842 -2.184 1.00 88.12 94 ASP A O 1
ATOM 749 N N . PHE A 1 95 ? 4.850 6.330 -0.873 1.00 90.31 95 PHE A N 1
ATOM 750 C CA . PHE A 1 95 ? 5.446 5.184 -1.548 1.00 90.31 95 PHE A CA 1
ATOM 751 C C . PHE A 1 95 ? 5.034 5.102 -3.017 1.00 90.31 95 PHE A C 1
ATOM 753 O O . PHE A 1 95 ? 5.881 4.906 -3.892 1.00 90.31 95 PHE A O 1
ATOM 760 N N . ALA A 1 96 ? 3.747 5.296 -3.313 1.00 89.31 96 ALA A N 1
ATOM 761 C CA . ALA A 1 96 ? 3.261 5.266 -4.684 1.00 89.31 96 ALA A CA 1
ATOM 762 C C . ALA A 1 96 ? 3.844 6.401 -5.540 1.00 89.31 96 ALA A C 1
ATOM 764 O O . ALA A 1 96 ? 4.220 6.167 -6.692 1.00 89.31 96 ALA A O 1
ATOM 765 N N . GLY A 1 97 ? 3.979 7.606 -4.978 1.00 88.12 97 GLY A N 1
ATOM 766 C CA . GLY A 1 97 ? 4.640 8.726 -5.648 1.00 88.12 97 GLY A CA 1
ATOM 767 C C . GLY A 1 97 ? 6.123 8.467 -5.894 1.00 88.12 97 GLY A C 1
ATOM 768 O O . GLY A 1 97 ? 6.608 8.642 -7.014 1.00 88.12 97 GLY A O 1
ATOM 769 N N . SER A 1 98 ? 6.832 7.959 -4.885 1.00 90.69 98 SER A N 1
ATOM 770 C CA . SER A 1 98 ? 8.242 7.575 -4.996 1.00 90.69 98 SER A CA 1
ATOM 771 C C . SER A 1 98 ? 8.459 6.506 -6.068 1.00 90.69 98 SER A C 1
ATOM 773 O O . SER A 1 98 ? 9.384 6.619 -6.877 1.00 90.69 98 SER A O 1
ATOM 775 N N . PHE A 1 99 ? 7.572 5.510 -6.139 1.00 91.19 99 PHE A N 1
ATOM 776 C CA . PHE A 1 99 ? 7.579 4.498 -7.191 1.00 91.19 99 PHE A CA 1
ATOM 777 C C . PHE A 1 99 ? 7.345 5.105 -8.577 1.00 91.19 99 PHE A C 1
ATOM 779 O O . PHE A 1 99 ? 8.131 4.844 -9.491 1.00 91.19 99 PHE A O 1
ATOM 786 N N . GLY A 1 100 ? 6.327 5.956 -8.734 1.00 88.75 100 GLY A N 1
ATOM 787 C CA . GLY A 1 100 ? 6.040 6.638 -9.997 1.00 88.75 100 GLY A CA 1
ATOM 788 C C . GLY A 1 100 ? 7.227 7.467 -10.502 1.00 88.75 100 GLY A C 1
ATOM 789 O O . GLY A 1 100 ? 7.647 7.322 -11.652 1.00 88.75 100 GLY A O 1
ATOM 790 N N . LEU A 1 101 ? 7.841 8.268 -9.628 1.00 87.56 101 LEU A N 1
ATOM 791 C CA . LEU A 1 101 ? 9.023 9.070 -9.964 1.00 87.56 101 LEU A CA 1
ATOM 792 C C . LEU A 1 101 ? 10.233 8.200 -10.322 1.00 87.56 101 LEU A C 1
ATOM 794 O O . LEU A 1 101 ? 10.924 8.466 -11.308 1.00 87.56 101 LEU A O 1
ATOM 798 N N . ALA A 1 102 ? 10.489 7.137 -9.555 1.00 89.94 102 ALA A N 1
ATOM 799 C CA . ALA A 1 102 ? 11.583 6.211 -9.832 1.00 89.94 102 ALA A CA 1
ATOM 800 C C . ALA A 1 102 ? 11.384 5.443 -11.149 1.00 89.94 102 ALA A C 1
ATOM 802 O O . ALA A 1 102 ? 12.361 5.066 -11.799 1.00 89.94 102 ALA A O 1
ATOM 803 N N . MET A 1 103 ? 10.138 5.188 -11.552 1.00 87.81 103 MET A N 1
ATOM 804 C CA . MET A 1 103 ? 9.796 4.588 -12.845 1.00 87.81 103 MET A CA 1
ATOM 805 C C . MET A 1 103 ? 10.107 5.530 -14.001 1.00 87.81 103 MET A C 1
ATOM 807 O O . MET A 1 103 ? 10.828 5.134 -14.916 1.00 87.81 103 MET A O 1
ATOM 811 N N . ILE A 1 104 ? 9.614 6.770 -13.942 1.00 86.31 104 ILE A N 1
ATOM 812 C CA . ILE A 1 104 ? 9.859 7.780 -14.981 1.00 86.31 104 ILE A CA 1
ATOM 813 C C . ILE A 1 104 ? 11.363 8.006 -15.146 1.00 86.31 104 ILE A C 1
ATOM 815 O O . ILE A 1 104 ? 11.865 7.968 -16.267 1.00 86.31 104 ILE A O 1
ATOM 819 N N . GLY A 1 105 ? 12.092 8.150 -14.035 1.00 86.56 105 GLY A N 1
ATOM 820 C CA . GLY A 1 105 ? 13.548 8.284 -14.058 1.00 86.56 105 GLY A CA 1
ATOM 821 C C . GLY A 1 105 ? 14.241 7.074 -14.688 1.00 86.56 105 GLY A C 1
ATOM 822 O O . GLY A 1 105 ? 15.063 7.239 -15.579 1.00 86.56 105 GLY A O 1
ATOM 823 N N . SER A 1 106 ? 13.865 5.851 -14.293 1.00 87.81 106 SER A N 1
ATOM 824 C CA . SER A 1 106 ? 14.481 4.628 -14.828 1.00 87.81 106 SER A CA 1
ATOM 825 C C . SER A 1 106 ? 14.233 4.432 -16.325 1.00 87.81 106 SER A C 1
ATOM 827 O O . SER A 1 106 ? 15.125 3.953 -17.018 1.00 87.81 106 SER A O 1
ATOM 829 N N . ILE A 1 107 ? 13.039 4.767 -16.821 1.00 86.31 107 ILE A N 1
ATOM 830 C CA . ILE A 1 107 ? 12.725 4.696 -18.255 1.00 86.31 107 ILE A CA 1
ATOM 831 C C . ILE A 1 107 ? 13.470 5.802 -19.007 1.00 86.31 107 ILE A C 1
ATOM 833 O O . ILE A 1 107 ? 14.073 5.536 -20.040 1.00 86.31 107 ILE A O 1
ATOM 837 N N . GLY A 1 108 ? 13.461 7.030 -18.480 1.00 85.62 108 GLY A N 1
ATOM 838 C CA . GLY A 1 108 ? 14.151 8.165 -19.090 1.00 85.62 108 GLY A CA 1
ATOM 839 C C . GLY A 1 108 ? 15.660 7.951 -19.200 1.00 85.62 108 GLY A C 1
ATOM 840 O O . GLY A 1 108 ? 16.244 8.255 -20.236 1.00 85.62 108 GLY A O 1
ATOM 841 N N . ASP A 1 109 ? 16.283 7.374 -18.171 1.00 85.50 109 ASP A N 1
ATOM 842 C CA . ASP A 1 109 ? 17.703 7.022 -18.193 1.00 85.50 109 ASP A CA 1
ATOM 843 C C . ASP A 1 109 ? 18.018 5.951 -19.243 1.00 85.50 109 ASP A C 1
ATOM 845 O O . ASP A 1 109 ? 19.018 6.069 -19.949 1.00 85.50 109 ASP A O 1
ATOM 849 N N . ASP A 1 110 ? 17.177 4.925 -19.374 1.00 84.94 110 ASP A N 1
ATOM 850 C CA . ASP A 1 110 ? 17.394 3.848 -20.344 1.00 84.94 110 ASP A CA 1
ATOM 851 C C . ASP A 1 110 ? 17.224 4.340 -21.785 1.00 84.94 110 ASP A C 1
ATOM 853 O O . ASP A 1 110 ? 18.109 4.137 -22.612 1.00 84.94 110 ASP A O 1
ATOM 857 N N . VAL A 1 111 ? 16.156 5.098 -22.057 1.00 85.31 111 VAL A N 1
ATOM 858 C CA . VAL A 1 111 ? 15.898 5.703 -23.374 1.00 85.31 111 VAL A CA 1
ATOM 859 C C . VAL A 1 111 ? 16.961 6.742 -23.735 1.00 85.31 111 VAL A C 1
ATOM 861 O O . VAL A 1 111 ? 17.417 6.795 -24.873 1.00 85.31 111 VAL A O 1
ATOM 864 N N . GLY A 1 112 ? 17.351 7.592 -22.783 1.00 85.19 112 GLY A N 1
ATOM 865 C CA . GLY A 1 112 ? 18.267 8.702 -23.038 1.00 85.19 112 GLY A CA 1
ATOM 866 C C . GLY A 1 112 ? 19.736 8.294 -23.108 1.00 85.19 112 GLY A C 1
ATOM 867 O O . GLY A 1 112 ? 20.514 8.949 -23.798 1.00 85.19 112 GLY A O 1
ATOM 868 N N . LYS A 1 113 ? 20.136 7.240 -22.386 1.00 82.31 113 LYS A N 1
ATOM 869 C CA . LYS A 1 113 ? 21.551 6.868 -22.230 1.00 82.31 113 LYS A CA 1
ATOM 870 C C . LYS A 1 113 ? 21.894 5.483 -22.787 1.00 82.31 113 LYS A C 1
ATOM 872 O O . LYS A 1 113 ? 23.077 5.158 -22.821 1.00 82.31 113 LYS A O 1
ATOM 877 N N . ASN A 1 114 ? 20.913 4.675 -23.215 1.00 75.06 114 ASN A N 1
ATOM 878 C CA . ASN A 1 114 ? 21.102 3.296 -23.701 1.00 75.06 114 ASN A CA 1
ATOM 879 C C . ASN A 1 114 ? 21.961 2.424 -22.762 1.00 75.06 114 ASN A C 1
ATOM 881 O O . ASN A 1 114 ? 22.695 1.542 -23.204 1.00 75.06 114 ASN A O 1
ATOM 885 N N . LEU A 1 115 ? 21.909 2.685 -21.453 1.00 72.12 115 LEU A N 1
ATOM 886 C CA . LEU A 1 115 ? 22.770 2.004 -20.480 1.00 72.12 115 LEU A CA 1
ATOM 887 C C . LEU A 1 115 ? 22.324 0.565 -20.203 1.00 72.12 115 LEU A C 1
ATOM 889 O O . L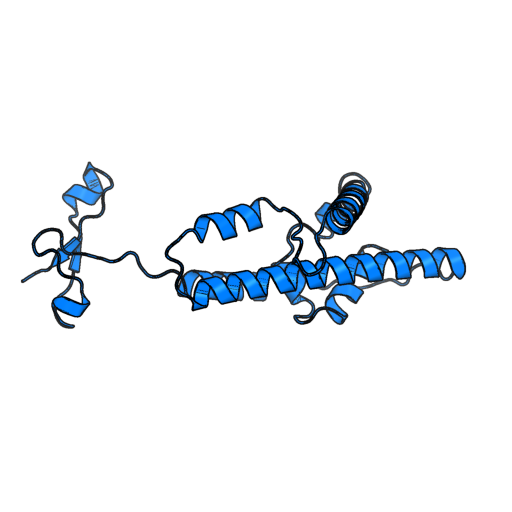EU A 1 115 ? 23.084 -0.204 -19.611 1.00 72.12 115 LEU A O 1
ATOM 893 N N . GLY A 1 116 ? 21.107 0.207 -20.614 1.00 71.00 116 GLY A N 1
ATOM 894 C CA . GLY A 1 116 ? 20.484 -1.043 -20.234 1.00 71.00 116 GLY A CA 1
ATOM 895 C C . GLY A 1 116 ? 20.166 -1.091 -18.738 1.00 71.00 116 GLY A C 1
ATOM 896 O O . GLY A 1 116 ? 20.570 -0.260 -17.918 1.00 71.00 116 GLY A O 1
ATOM 897 N N . MET A 1 117 ? 19.414 -2.116 -18.357 1.00 75.31 117 MET A N 1
ATOM 898 C CA . MET A 1 117 ? 18.988 -2.327 -16.978 1.00 75.31 117 MET A CA 1
ATOM 899 C C . MET A 1 117 ? 20.035 -3.115 -16.186 1.00 75.31 117 MET A C 1
ATOM 901 O O . MET A 1 117 ? 20.381 -4.239 -16.550 1.00 75.31 117 MET A O 1
ATOM 905 N N . LYS A 1 118 ? 20.474 -2.577 -15.041 1.00 76.56 118 LYS A N 1
ATOM 906 C CA . LYS A 1 118 ? 21.246 -3.354 -14.061 1.00 76.56 118 LYS A CA 1
ATOM 907 C C . LYS A 1 118 ? 20.326 -4.332 -13.316 1.00 76.56 118 LYS A C 1
ATOM 909 O O . LYS A 1 118 ? 19.195 -3.958 -12.984 1.00 76.56 118 LYS A O 1
ATOM 914 N N . PRO A 1 119 ? 20.787 -5.562 -13.028 1.00 73.88 119 PRO A N 1
ATOM 915 C CA . PRO A 1 119 ? 20.041 -6.473 -12.177 1.00 73.88 119 PRO A CA 1
ATOM 916 C C . PRO A 1 119 ? 19.907 -5.868 -10.779 1.00 73.88 119 PRO A C 1
ATOM 918 O O . PRO A 1 119 ? 20.836 -5.262 -10.248 1.00 73.88 119 PRO A O 1
ATOM 921 N N . VAL A 1 120 ? 18.729 -6.037 -10.194 1.00 78.06 120 VAL A N 1
ATOM 922 C CA . VAL A 1 120 ? 18.384 -5.545 -8.861 1.00 78.06 120 VAL A CA 1
ATOM 923 C C . VAL A 1 120 ? 17.754 -6.684 -8.090 1.00 78.06 120 VAL A C 1
ATOM 925 O O . VAL A 1 120 ? 16.841 -7.348 -8.584 1.00 78.06 120 VAL A O 1
ATOM 928 N N . PHE A 1 121 ? 18.254 -6.901 -6.879 1.00 73.31 121 PHE A N 1
ATOM 929 C CA . PHE A 1 121 ? 17.683 -7.859 -5.952 1.00 73.31 121 PHE A CA 1
ATOM 930 C C . PHE A 1 121 ? 16.565 -7.177 -5.179 1.00 73.31 121 PHE A C 1
ATOM 932 O O . PHE A 1 121 ? 16.779 -6.166 -4.516 1.00 73.31 121 PHE A O 1
ATOM 939 N N . VAL A 1 122 ? 15.365 -7.734 -5.291 1.00 67.81 122 VAL A N 1
ATOM 940 C CA . VAL A 1 122 ? 14.234 -7.336 -4.462 1.00 67.81 122 VAL A CA 1
ATOM 941 C C . VAL A 1 122 ? 14.151 -8.347 -3.338 1.00 67.81 122 VAL A C 1
ATOM 943 O O . VAL A 1 122 ? 13.785 -9.500 -3.570 1.00 67.81 122 VAL A O 1
ATOM 946 N N . GLN A 1 123 ? 14.501 -7.928 -2.125 1.00 64.06 123 GLN A N 1
ATOM 947 C CA . GLN A 1 123 ? 14.207 -8.739 -0.958 1.00 64.06 123 GLN A CA 1
ATOM 948 C C . GLN A 1 123 ? 12.696 -8.697 -0.734 1.00 64.06 123 GLN A C 1
ATOM 950 O O . GLN A 1 123 ? 12.064 -7.637 -0.711 1.00 64.06 123 GLN A O 1
ATOM 955 N N . ASN A 1 124 ? 12.084 -9.875 -0.663 1.00 59.44 124 ASN A N 1
ATOM 956 C CA . ASN A 1 124 ? 10.696 -9.970 -0.261 1.00 59.44 124 ASN A CA 1
ATOM 957 C C . ASN A 1 124 ? 10.665 -10.018 1.265 1.00 59.44 124 ASN A C 1
ATOM 959 O O . ASN A 1 124 ? 10.778 -11.081 1.871 1.00 59.44 124 ASN A O 1
ATOM 963 N N . THR A 1 125 ? 10.594 -8.850 1.891 1.00 55.72 125 THR A N 1
ATOM 964 C CA . THR A 1 125 ? 10.337 -8.716 3.323 1.00 55.72 125 THR A CA 1
ATOM 965 C C . THR A 1 125 ? 8.867 -9.043 3.570 1.00 55.72 125 THR A C 1
ATOM 967 O O . THR A 1 125 ? 8.011 -8.172 3.702 1.00 55.72 125 THR A O 1
ATOM 970 N N . ASP A 1 126 ? 8.549 -10.342 3.560 1.00 51.97 126 ASP A N 1
ATOM 971 C CA . ASP A 1 126 ? 7.189 -10.847 3.735 1.00 51.97 126 ASP A CA 1
ATOM 972 C C . ASP A 1 126 ? 6.660 -10.512 5.138 1.00 51.97 126 ASP A C 1
ATOM 974 O O . ASP A 1 126 ? 6.836 -11.220 6.138 1.00 51.97 126 ASP A O 1
ATOM 978 N N . GLY A 1 127 ? 5.974 -9.375 5.197 1.00 54.97 127 GLY A N 1
ATOM 979 C CA . GLY A 1 127 ? 4.927 -9.090 6.156 1.00 54.97 127 GLY A CA 1
ATOM 980 C C . GLY A 1 127 ? 5.361 -8.979 7.610 1.00 54.97 127 GLY A C 1
ATOM 981 O O . GLY A 1 127 ? 4.500 -9.122 8.468 1.00 54.97 127 GLY A O 1
ATOM 982 N N . PHE A 1 128 ? 6.637 -8.757 7.943 1.00 59.78 128 PHE A N 1
ATOM 983 C CA . PHE A 1 128 ? 6.997 -8.430 9.332 1.00 59.78 128 PHE A CA 1
ATOM 984 C C . PHE A 1 128 ? 6.341 -7.111 9.745 1.00 59.78 128 PHE A C 1
ATOM 986 O O . PHE A 1 128 ? 5.568 -7.084 10.699 1.00 59.78 128 PHE A O 1
ATOM 993 N N . PHE A 1 129 ? 6.538 -6.054 8.958 1.00 63.03 129 PHE A N 1
ATOM 994 C CA . PHE A 1 129 ? 5.864 -4.784 9.190 1.00 63.03 129 PHE A CA 1
ATOM 995 C C . PHE A 1 129 ? 4.356 -4.871 8.971 1.00 63.03 129 PHE A C 1
ATOM 997 O O . PHE A 1 129 ? 3.609 -4.363 9.794 1.00 63.03 129 PHE A O 1
ATOM 1004 N N . ALA A 1 130 ? 3.884 -5.587 7.940 1.00 62.19 130 ALA A N 1
ATOM 1005 C CA . ALA A 1 130 ? 2.445 -5.812 7.750 1.00 62.19 130 ALA A CA 1
ATOM 1006 C C . ALA A 1 130 ? 1.810 -6.470 8.987 1.00 62.19 130 ALA A C 1
ATOM 1008 O O . ALA A 1 130 ? 0.754 -6.041 9.438 1.00 62.19 130 ALA A O 1
ATOM 1009 N N . ARG A 1 131 ? 2.475 -7.479 9.572 1.00 63.97 131 ARG A N 1
ATOM 1010 C CA . ARG A 1 131 ? 2.041 -8.143 10.809 1.00 63.97 131 ARG A CA 1
ATOM 1011 C C . ARG A 1 131 ? 2.146 -7.223 12.012 1.00 63.97 131 ARG A C 1
ATOM 1013 O O . ARG A 1 131 ? 1.211 -7.197 12.796 1.00 63.97 131 ARG A O 1
ATOM 1020 N N . SER A 1 132 ? 3.230 -6.467 12.150 1.00 63.53 132 SER A N 1
ATOM 1021 C CA . SER A 1 132 ? 3.415 -5.510 13.245 1.00 63.53 132 SER A CA 1
ATOM 1022 C C . SER A 1 132 ? 2.354 -4.406 13.205 1.00 63.53 132 SER A C 1
ATOM 1024 O O . SER A 1 132 ? 1.720 -4.097 14.213 1.00 63.53 132 SER A O 1
ATOM 1026 N N . MET A 1 133 ? 2.064 -3.873 12.018 1.00 66.81 133 MET A N 1
ATOM 1027 C CA . MET A 1 133 ? 1.023 -2.875 11.813 1.00 66.81 133 MET A CA 1
ATOM 1028 C C . MET A 1 133 ? -0.370 -3.477 12.005 1.00 66.81 133 MET A C 1
ATOM 1030 O O . MET A 1 133 ? -1.186 -2.871 12.688 1.00 66.81 133 MET A O 1
ATOM 1034 N N . ALA A 1 134 ? -0.637 -4.690 11.509 1.00 65.94 134 ALA A N 1
ATOM 1035 C CA . ALA A 1 134 ? -1.892 -5.397 11.768 1.00 65.94 134 ALA A CA 1
ATOM 1036 C C . ALA A 1 134 ? -2.089 -5.692 13.265 1.00 65.94 134 ALA A C 1
ATOM 1038 O O . ALA A 1 134 ? -3.184 -5.502 13.781 1.00 65.94 134 ALA A O 1
ATOM 1039 N N . GLN A 1 135 ? -1.037 -6.092 13.984 1.00 64.62 135 GLN A N 1
ATOM 1040 C CA . GLN A 1 135 ? -1.052 -6.282 15.438 1.00 64.62 135 GLN A CA 1
ATOM 1041 C C . GLN A 1 135 ? -1.282 -4.963 16.175 1.00 64.62 135 GLN A C 1
ATOM 1043 O O . GLN A 1 135 ? -2.085 -4.920 17.102 1.00 64.62 135 GLN A O 1
ATOM 1048 N N . THR A 1 136 ? -0.637 -3.880 15.741 1.00 67.81 136 THR A N 1
ATOM 1049 C CA . THR A 1 136 ? -0.825 -2.545 16.315 1.00 67.81 136 THR A CA 1
ATOM 1050 C C . THR A 1 136 ? -2.259 -2.073 16.093 1.00 67.81 136 THR A C 1
ATOM 1052 O O . THR A 1 136 ? -2.932 -1.708 17.051 1.00 67.81 136 THR A O 1
ATOM 1055 N N . MET A 1 137 ? -2.784 -2.177 14.872 1.00 65.31 137 MET A N 1
ATOM 1056 C CA . MET A 1 137 ? -4.177 -1.846 14.558 1.00 65.31 137 MET A CA 1
ATOM 1057 C C . MET A 1 137 ? -5.159 -2.730 15.338 1.00 65.31 137 MET A C 1
ATOM 1059 O O . MET A 1 137 ? -6.128 -2.222 15.893 1.00 65.31 137 MET A O 1
ATOM 1063 N N . ALA A 1 138 ? -4.887 -4.032 15.469 1.00 64.44 138 ALA A N 1
ATOM 1064 C CA . ALA A 1 138 ? -5.696 -4.943 16.277 1.00 64.44 138 ALA A CA 1
ATOM 1065 C C . ALA A 1 138 ? -5.634 -4.620 17.778 1.00 64.44 138 ALA A C 1
ATOM 1067 O O . ALA A 1 138 ? -6.631 -4.786 18.471 1.00 64.44 138 ALA A O 1
ATOM 1068 N N . SER A 1 139 ? -4.499 -4.129 18.283 1.00 62.06 139 SER A N 1
ATOM 1069 C CA . SER A 1 139 ? -4.357 -3.679 19.675 1.00 62.06 139 SER A CA 1
ATOM 1070 C C . SER A 1 139 ? -5.057 -2.344 19.947 1.00 62.06 139 SER A C 1
ATOM 1072 O O . SER A 1 139 ? -5.418 -2.060 21.085 1.00 62.06 139 SER A O 1
ATOM 1074 N N . LEU A 1 140 ? -5.263 -1.540 18.898 1.00 62.97 140 LEU A N 1
ATOM 1075 C CA . LEU A 1 140 ? -6.009 -0.284 18.942 1.00 62.97 140 LEU A CA 1
ATOM 1076 C C . LEU A 1 140 ? -7.519 -0.486 18.773 1.00 62.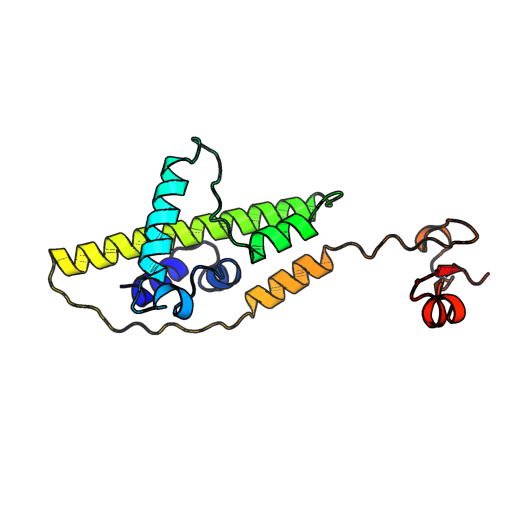97 140 LEU A C 1
ATOM 1078 O O . LEU A 1 140 ? -8.279 0.431 19.086 1.00 62.97 140 LEU A O 1
ATOM 1082 N N . ARG A 1 141 ? -7.969 -1.663 18.309 1.00 58.91 141 ARG A N 1
ATOM 1083 C CA . ARG A 1 141 ? -9.382 -2.050 18.389 1.00 58.91 141 ARG A CA 1
ATOM 1084 C C . ARG A 1 141 ? -9.715 -2.243 19.866 1.00 58.91 141 ARG A C 1
ATOM 1086 O O . ARG A 1 141 ? -9.239 -3.189 20.495 1.00 58.91 141 ARG A O 1
ATOM 1093 N N . GLU A 1 142 ? -10.520 -1.345 20.432 1.00 55.66 142 GLU A N 1
ATOM 1094 C CA . GLU A 1 142 ? -11.070 -1.577 21.764 1.00 55.66 142 GLU A CA 1
ATOM 1095 C C . GLU A 1 142 ? -11.821 -2.908 21.761 1.00 55.66 142 GLU A C 1
ATOM 1097 O O . GLU A 1 142 ? -12.595 -3.218 20.849 1.00 55.66 142 GLU A O 1
ATOM 1102 N N . LYS A 1 143 ? -11.582 -3.718 22.799 1.00 58.38 143 LYS A N 1
ATOM 1103 C CA . LYS A 1 143 ? -12.439 -4.871 23.063 1.00 58.38 143 LYS A CA 1
ATOM 1104 C C . LYS A 1 143 ? -13.873 -4.339 23.161 1.00 58.38 143 LYS A C 1
ATOM 1106 O O . LYS A 1 143 ? -14.072 -3.339 23.851 1.00 58.38 143 LYS A O 1
ATOM 1111 N N . PRO A 1 144 ? -14.855 -4.972 22.497 1.00 60.69 144 PRO A N 1
ATOM 1112 C CA . PRO A 1 144 ? -16.235 -4.507 22.542 1.00 60.69 144 PRO A CA 1
ATOM 1113 C C . PRO A 1 144 ? -16.644 -4.306 23.999 1.00 60.69 144 PRO A C 1
ATOM 1115 O O . PRO A 1 144 ? -16.378 -5.183 24.818 1.00 60.69 144 PRO A O 1
ATOM 1118 N N . LEU A 1 145 ? -17.237 -3.151 24.312 1.00 64.50 145 LEU A N 1
ATOM 1119 C CA . LEU A 1 145 ? -17.630 -2.760 25.667 1.00 64.50 145 LEU A CA 1
ATOM 1120 C C . LEU A 1 145 ? -18.512 -3.856 26.283 1.00 64.50 145 LEU A C 1
ATOM 1122 O O . LEU A 1 145 ? -19.706 -3.967 25.994 1.00 64.50 145 LEU A O 1
ATOM 1126 N N . ILE A 1 146 ? -17.899 -4.710 27.103 1.00 72.38 146 ILE A N 1
ATOM 1127 C CA . ILE A 1 146 ? -18.578 -5.838 27.727 1.00 72.38 146 ILE A CA 1
ATOM 1128 C C . ILE A 1 146 ? -19.450 -5.262 28.838 1.00 72.38 146 ILE A C 1
ATOM 1130 O O . ILE A 1 146 ? -18.945 -4.688 29.793 1.00 72.38 146 ILE A O 1
ATOM 1134 N N . ARG A 1 147 ? -20.769 -5.413 28.724 1.00 82.56 147 ARG A N 1
ATOM 1135 C CA . ARG A 1 147 ? -21.718 -5.016 29.772 1.00 82.56 147 ARG A CA 1
ATOM 1136 C C . ARG A 1 147 ? -22.448 -6.233 30.298 1.00 82.56 147 ARG A C 1
ATOM 1138 O O . ARG A 1 147 ? -22.857 -7.106 29.529 1.00 82.56 147 ARG A O 1
ATOM 1145 N N . CYS A 1 148 ? -22.634 -6.282 31.610 1.00 82.12 148 CYS A N 1
ATOM 1146 C CA . CYS A 1 148 ? -23.443 -7.316 32.230 1.00 82.12 148 CYS A CA 1
ATOM 1147 C C . CYS A 1 148 ? -24.892 -7.128 31.775 1.00 82.12 148 CYS A C 1
ATOM 1149 O O . CYS A 1 148 ? -25.467 -6.065 31.991 1.00 82.12 148 CYS A O 1
ATOM 1151 N N . LYS A 1 149 ? -25.519 -8.147 31.181 1.00 85.12 149 LYS A N 1
ATOM 1152 C CA . LYS A 1 149 ? -26.928 -8.044 30.766 1.00 85.12 149 LYS A CA 1
ATOM 1153 C C . LYS A 1 149 ? -27.902 -7.881 31.935 1.00 85.12 149 LYS A C 1
ATOM 1155 O O . LYS A 1 149 ? -29.018 -7.441 31.700 1.00 85.12 149 LYS A O 1
ATOM 1160 N N . ASN A 1 150 ? -27.488 -8.217 33.158 1.00 84.00 150 ASN A N 1
ATOM 1161 C CA . ASN A 1 150 ? -28.322 -8.077 34.349 1.00 84.00 150 ASN A CA 1
ATOM 1162 C C . ASN A 1 150 ? -28.222 -6.673 34.973 1.00 84.00 150 ASN A C 1
ATOM 1164 O O . ASN A 1 150 ? -29.227 -5.995 35.132 1.00 84.00 150 ASN A O 1
ATOM 1168 N N . CYS A 1 151 ? -27.011 -6.214 35.313 1.00 84.62 151 CYS A N 1
ATOM 1169 C CA . CYS A 1 151 ? -26.813 -4.943 36.024 1.00 84.62 151 CYS A CA 1
ATOM 1170 C C . CYS A 1 151 ? -26.334 -3.785 35.136 1.00 84.62 151 CYS A C 1
ATOM 1172 O O . CYS A 1 151 ? -26.137 -2.685 35.639 1.00 84.62 151 CYS A O 1
ATOM 1174 N N . MET A 1 152 ? -26.119 -4.024 33.837 1.00 83.56 152 MET A N 1
ATOM 1175 C CA . MET A 1 152 ? -25.633 -3.062 32.831 1.00 83.56 152 MET A CA 1
ATOM 1176 C C . MET A 1 152 ? -24.246 -2.459 33.093 1.00 83.56 152 MET A C 1
ATOM 1178 O O . MET A 1 152 ? -23.781 -1.655 32.280 1.00 83.56 152 MET A O 1
ATOM 1182 N N . LYS A 1 153 ? -23.572 -2.897 34.162 1.00 83.25 153 LYS A N 1
ATOM 1183 C CA . LYS A 1 153 ? -22.239 -2.436 34.546 1.00 83.25 153 LYS A CA 1
ATOM 1184 C C . LYS A 1 153 ? -21.132 -3.011 33.661 1.00 83.25 153 LYS A C 1
ATOM 1186 O O . LYS A 1 153 ? -21.259 -4.144 33.174 1.00 83.25 153 LYS A O 1
ATOM 1191 N N . THR A 1 154 ? -20.054 -2.252 33.482 1.00 80.81 154 THR A N 1
ATOM 1192 C CA . THR A 1 154 ? -18.811 -2.700 32.823 1.00 80.81 154 THR A CA 1
ATOM 1193 C C . THR A 1 154 ? -17.862 -3.389 33.819 1.00 80.81 154 THR A C 1
ATOM 1195 O O . THR A 1 154 ? -18.035 -3.223 35.027 1.00 80.81 154 THR A O 1
ATOM 1198 N N . PRO A 1 155 ? -16.862 -4.175 33.373 1.00 77.00 155 PRO A N 1
ATOM 1199 C CA . PRO A 1 155 ? -15.866 -4.783 34.259 1.00 77.00 155 PRO A CA 1
ATOM 1200 C C . PRO A 1 155 ? -15.196 -3.786 35.211 1.00 77.00 155 PRO A C 1
ATOM 1202 O O . PRO A 1 155 ? -14.959 -4.105 36.373 1.00 77.00 155 PRO A O 1
ATOM 1205 N N . GLU A 1 156 ? -14.960 -2.561 34.747 1.00 78.00 156 GLU A N 1
ATOM 1206 C CA . GLU A 1 156 ? -14.344 -1.484 35.523 1.00 78.00 156 GLU A CA 1
ATOM 1207 C C . GLU A 1 156 ? -15.266 -0.982 36.649 1.00 78.00 156 GLU A C 1
ATOM 1209 O O . GLU A 1 156 ? -14.793 -0.630 37.726 1.00 78.00 156 GLU A O 1
ATOM 1214 N N . GLU A 1 157 ? -16.586 -0.997 36.434 1.00 81.44 157 GLU A N 1
ATOM 1215 C CA . GLU A 1 157 ? -17.603 -0.544 37.396 1.00 81.44 157 GLU A CA 1
ATOM 1216 C C . GLU A 1 157 ? -17.982 -1.606 38.443 1.00 81.44 157 GLU A C 1
ATOM 1218 O O . GLU A 1 157 ? -18.573 -1.282 39.477 1.00 81.44 157 GLU A O 1
ATOM 1223 N N . VAL A 1 158 ? -17.709 -2.885 38.165 1.00 76.06 158 VAL A N 1
ATOM 1224 C CA . VAL A 1 158 ? -18.004 -4.001 39.083 1.00 76.06 158 VAL A CA 1
ATOM 1225 C C . VAL A 1 158 ? -16.820 -4.291 40.020 1.00 76.06 158 VAL A C 1
ATOM 1227 O O . VAL A 1 158 ? -17.023 -4.829 41.106 1.00 76.06 158 VAL A O 1
ATOM 1230 N N . GLY A 1 159 ? -15.611 -3.856 39.655 1.00 70.44 159 GLY A N 1
ATOM 1231 C CA . GLY A 1 159 ? -14.391 -4.037 40.439 1.00 70.44 159 GLY A CA 1
ATOM 1232 C C . GLY A 1 159 ? -13.537 -5.203 39.938 1.00 70.44 159 GLY A C 1
ATOM 1233 O O . GLY A 1 159 ? -14.037 -6.157 39.343 1.00 70.44 159 GLY A O 1
ATOM 1234 N N . SER A 1 160 ? -12.226 -5.125 40.185 1.00 68.31 160 SER A N 1
ATOM 1235 C CA . SER A 1 160 ? -11.206 -6.032 39.628 1.00 68.31 160 SER A CA 1
ATOM 1236 C C . SER A 1 160 ? -11.342 -7.507 40.031 1.00 68.31 160 SER A C 1
ATOM 1238 O O . SER A 1 160 ? -10.743 -8.359 39.378 1.00 68.31 160 SER A O 1
ATOM 1240 N N . ASP A 1 161 ? -12.136 -7.819 41.057 1.00 74.81 161 ASP A N 1
ATOM 1241 C CA . ASP A 1 161 ? -12.327 -9.187 41.560 1.00 74.81 161 ASP A CA 1
ATOM 1242 C C . ASP A 1 161 ? -13.522 -9.929 40.945 1.00 74.81 161 ASP A C 1
ATOM 1244 O O . ASP A 1 161 ? -13.660 -11.142 41.127 1.00 74.81 161 ASP A O 1
ATOM 1248 N N . VAL A 1 162 ? -14.382 -9.250 40.178 1.00 71.25 162 VAL A N 1
ATOM 1249 C CA . VAL A 1 162 ? -15.588 -9.881 39.630 1.00 71.25 162 VAL A CA 1
ATOM 1250 C C . VAL A 1 162 ? -15.364 -10.358 38.202 1.00 71.25 162 VAL A C 1
ATOM 1252 O O . VAL A 1 162 ? -15.142 -9.584 37.270 1.00 71.25 162 VAL A O 1
ATOM 1255 N N . ARG A 1 163 ? -15.477 -11.674 38.006 1.00 77.62 163 ARG A N 1
ATOM 1256 C CA . ARG A 1 163 ? -15.355 -12.287 36.681 1.00 77.62 163 ARG A CA 1
ATOM 1257 C C . ARG A 1 163 ? -16.672 -12.178 35.923 1.00 77.62 163 ARG A C 1
ATOM 1259 O O . ARG A 1 163 ? -17.737 -12.554 36.410 1.00 77.62 163 ARG A O 1
ATOM 1266 N N . PHE A 1 164 ? -16.586 -11.715 34.682 1.00 82.56 164 PHE A N 1
ATOM 1267 C CA . PHE A 1 164 ? -17.702 -11.775 33.748 1.00 82.56 164 PHE A CA 1
ATOM 1268 C C . PHE A 1 164 ? -17.760 -13.174 33.132 1.00 82.56 164 PHE A C 1
ATOM 1270 O O . PHE A 1 164 ? -16.802 -13.637 32.513 1.00 82.56 164 PHE A O 1
ATOM 1277 N N . MET A 1 165 ? -18.893 -13.847 33.295 1.00 84.75 165 MET A N 1
ATOM 1278 C CA . MET A 1 165 ? -19.171 -15.156 32.715 1.00 84.75 165 MET A CA 1
ATOM 1279 C C . MET A 1 165 ? -20.006 -15.018 31.441 1.00 84.75 165 MET A C 1
ATOM 1281 O O . MET A 1 165 ? -20.692 -14.017 31.236 1.00 84.75 165 MET A O 1
ATOM 1285 N N . VAL A 1 166 ? -19.934 -16.029 30.573 1.00 86.81 166 VAL A N 1
ATOM 1286 C CA . VAL A 1 166 ? -20.701 -16.095 29.322 1.00 86.81 166 VAL A CA 1
ATOM 1287 C C . VAL A 1 166 ? -21.765 -17.175 29.432 1.00 86.81 166 VAL A C 1
ATOM 1289 O O . VAL A 1 166 ? -21.473 -18.289 29.866 1.00 86.81 166 VAL A O 1
ATOM 1292 N N . CYS A 1 167 ? -22.984 -16.878 28.979 1.00 85.88 167 CYS A N 1
ATOM 1293 C CA . CYS A 1 167 ? -24.073 -17.852 29.003 1.00 85.88 167 CYS A CA 1
ATOM 1294 C C . CYS A 1 167 ? -23.807 -18.956 27.982 1.00 85.88 167 CYS A C 1
ATOM 1296 O O . CYS A 1 167 ? -23.969 -18.752 26.776 1.00 85.88 167 CYS A O 1
ATOM 1298 N N . SER A 1 168 ? -23.423 -20.136 28.467 1.00 84.88 168 SER A N 1
ATOM 1299 C CA . SER A 1 168 ? -23.157 -21.307 27.628 1.00 84.88 168 SER A CA 1
ATOM 1300 C C . SER A 1 168 ? -24.388 -21.721 26.819 1.00 84.88 168 SER A C 1
ATOM 1302 O O . SER A 1 168 ? -24.265 -22.057 25.644 1.00 84.88 168 SER A O 1
ATOM 1304 N N . ALA A 1 169 ? -25.587 -21.619 27.398 1.00 87.44 169 ALA A N 1
ATOM 1305 C CA . ALA A 1 169 ? -26.833 -21.933 26.707 1.00 87.44 169 ALA A CA 1
ATOM 1306 C C . ALA A 1 169 ? -27.118 -20.970 25.542 1.00 87.44 169 ALA A C 1
ATOM 1308 O O . ALA A 1 169 ? -27.432 -21.428 24.444 1.00 87.44 169 ALA A O 1
ATOM 1309 N N . CYS A 1 170 ? -26.972 -19.655 25.746 1.00 84.50 170 CYS A N 1
ATOM 1310 C CA . CYS A 1 170 ? -27.179 -18.661 24.684 1.00 84.50 170 CYS A CA 1
ATOM 1311 C C . CYS A 1 170 ? -26.123 -18.781 23.583 1.00 84.50 170 CYS A C 1
ATOM 1313 O O . CYS A 1 170 ? -26.463 -18.717 22.401 1.00 84.50 170 CYS A O 1
ATOM 1315 N N . LYS A 1 171 ? -24.867 -19.037 23.963 1.00 86.75 171 LY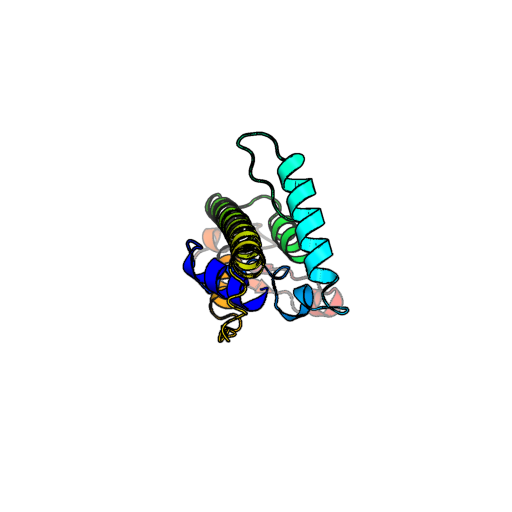S A N 1
ATOM 1316 C CA . LYS A 1 171 ? -23.782 -19.253 23.006 1.00 86.75 171 LYS A CA 1
ATOM 1317 C C . LYS A 1 171 ? -24.027 -20.501 22.153 1.00 86.75 171 LYS A C 1
ATOM 1319 O O . LYS A 1 171 ? -23.913 -20.425 20.938 1.00 86.75 171 LYS A O 1
ATOM 1324 N N . ASN A 1 172 ? -24.430 -21.615 22.764 1.00 82.56 172 ASN A N 1
ATOM 1325 C CA . ASN A 1 172 ? -24.607 -22.881 22.049 1.00 82.56 172 ASN A CA 1
ATOM 1326 C C . ASN A 1 172 ? -25.901 -22.949 21.226 1.00 82.56 172 ASN A C 1
ATOM 1328 O O . ASN A 1 172 ? -25.902 -23.558 20.163 1.00 82.56 172 ASN A O 1
ATOM 1332 N N . LYS A 1 173 ? -27.008 -22.366 21.708 1.00 87.94 173 LYS A N 1
ATOM 1333 C CA . LYS A 1 173 ? -28.321 -22.492 21.047 1.00 87.94 173 LYS A CA 1
ATOM 1334 C C . LYS A 1 173 ? -28.634 -21.371 20.062 1.00 87.94 173 LYS A C 1
ATOM 1336 O O . LYS A 1 173 ? -29.370 -21.604 19.114 1.00 87.94 173 LYS A O 1
ATOM 1341 N N . LEU A 1 174 ? -28.131 -20.161 20.313 1.00 80.75 174 LEU A N 1
ATOM 1342 C CA . LEU A 1 174 ? -28.490 -18.962 19.545 1.00 80.75 174 LEU A CA 1
ATOM 1343 C C . LEU A 1 174 ? -27.285 -18.316 18.852 1.00 80.75 174 LEU A C 1
ATOM 1345 O O . LEU A 1 174 ? -27.471 -17.382 18.083 1.00 80.75 174 LEU A O 1
ATOM 1349 N N . ASN A 1 175 ? -26.062 -18.791 19.120 1.00 83.56 175 ASN A N 1
ATOM 1350 C CA . ASN A 1 175 ? -24.814 -18.164 18.676 1.00 83.56 175 ASN A CA 1
ATOM 1351 C C . ASN A 1 175 ? -24.688 -16.685 19.103 1.00 83.56 175 ASN A C 1
ATOM 1353 O O . ASN A 1 175 ? -24.088 -15.867 18.409 1.00 83.56 175 ASN A O 1
ATOM 1357 N N . ILE A 1 176 ? -25.264 -16.333 20.260 1.00 80.81 176 ILE A N 1
ATOM 1358 C CA . ILE A 1 176 ? -25.191 -14.984 20.837 1.00 80.81 176 ILE A CA 1
ATOM 1359 C C . ILE A 1 176 ? -24.369 -15.040 22.124 1.00 80.81 176 ILE A C 1
ATOM 1361 O O . ILE A 1 176 ? -24.634 -15.848 23.018 1.00 80.81 176 ILE A O 1
ATOM 1365 N N . THR A 1 177 ? -23.390 -14.144 22.242 1.00 83.38 177 THR A N 1
ATOM 1366 C CA . THR A 1 177 ? -22.560 -14.006 23.445 1.00 83.38 177 THR A CA 1
ATOM 1367 C C . THR A 1 177 ? -23.244 -13.069 24.438 1.00 83.38 177 THR A C 1
ATOM 1369 O O . THR A 1 177 ? -23.369 -11.871 24.195 1.00 83.38 177 THR A O 1
ATOM 1372 N N . ILE A 1 178 ? -23.694 -13.615 25.570 1.00 84.38 178 ILE A N 1
ATOM 1373 C CA . ILE A 1 178 ? -24.296 -12.845 26.666 1.00 84.38 178 ILE A CA 1
ATOM 1374 C C . ILE A 1 178 ? -23.379 -12.901 27.878 1.00 84.38 178 ILE A C 1
ATOM 1376 O O . ILE A 1 178 ? -23.083 -13.992 28.364 1.00 84.38 178 ILE A O 1
ATOM 1380 N N . HIS A 1 179 ? -22.980 -11.729 28.369 1.00 86.88 179 HIS A N 1
ATOM 1381 C CA . HIS A 1 179 ? -22.122 -11.585 29.538 1.00 86.88 179 HIS A CA 1
ATOM 1382 C C . HIS A 1 179 ? -22.931 -11.268 30.801 1.00 86.88 179 HIS A C 1
ATOM 1384 O O . HIS A 1 179 ? -23.859 -10.457 30.761 1.00 86.88 179 HIS A O 1
ATOM 1390 N N . 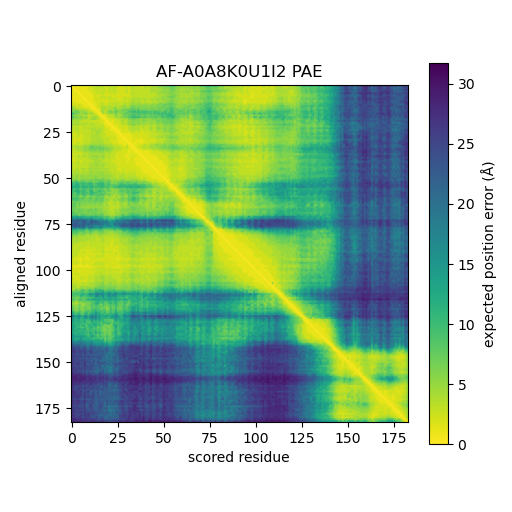TYR A 1 180 ? -22.559 -11.868 31.928 1.00 87.81 180 TYR A N 1
ATOM 1391 C CA . TYR A 1 180 ? -23.117 -11.565 33.248 1.00 87.81 180 TYR A CA 1
ATOM 1392 C C . TYR A 1 180 ? -22.027 -11.588 34.321 1.00 87.81 180 TYR A C 1
ATOM 1394 O O . TYR A 1 180 ? -21.078 -12.363 34.236 1.00 87.81 180 TYR A O 1
ATOM 1402 N N . CYS A 1 181 ? -22.156 -10.730 35.329 1.00 85.81 181 CYS A N 1
ATOM 1403 C CA . CYS A 1 181 ? -21.283 -10.744 36.497 1.00 85.81 181 CYS A CA 1
ATOM 1404 C C . CYS A 1 181 ? -21.716 -11.865 37.454 1.00 85.81 181 CYS A C 1
ATOM 1406 O O . CYS A 1 181 ? -22.907 -11.991 37.746 1.00 85.81 181 CYS A O 1
ATOM 1408 N N . SER A 1 182 ? -20.772 -12.671 37.945 1.00 73.69 182 SER A N 1
ATOM 1409 C CA . SER A 1 182 ? -21.015 -13.505 39.126 1.00 73.69 182 SER A CA 1
ATOM 1410 C C . SER A 1 182 ? -20.920 -12.605 40.356 1.00 73.69 182 SER A C 1
ATOM 1412 O O . SER A 1 182 ? -19.830 -12.119 40.652 1.00 73.69 182 SER A O 1
ATOM 1414 N N . GLN A 1 183 ? -22.051 -12.318 41.001 1.00 59.88 183 GLN A N 1
ATOM 1415 C CA . GLN A 1 183 ? -22.028 -11.754 42.353 1.00 59.88 183 GLN A CA 1
ATOM 1416 C C . GLN A 1 183 ? -21.478 -12.780 43.339 1.00 59.88 183 GLN A C 1
ATOM 1418 O O . GLN A 1 183 ? -21.768 -13.983 43.136 1.00 59.88 183 GLN A O 1
#

Radius of gyration: 23.34 Å; Cα contacts (8 Å, |Δi|>4): 178; chains: 1; bounding box: 51×44×66 Å

Mean predicted aligned error: 12.55 Å

Nearest PDB structures (foldseek):
  5gw9-assembly1_A  TM=1.945E-01  e=8.315E+00  Homo sapiens

Secondary structure (DSSP, 8-state):
-HHHHHHHHHHHSTTGGGGGGG-TTS-HHHHHHHHHHHHHHHHHHHHHHHHHPPTTPPP----HHHHHHHHTT-SS--HHHHHHHHHHHHHHHHHHHHHHHHHHHHHHHHHHH---PPP-------SHHHHHHHHHHHHHSPPP----TTT---HHHH-TTPPEEE-HHHHHHH----EEE--

Foldseek 3Di:
DLQQLLQQLQVQFPNRNLLCLLAVLSDPCQCCPPNRVSVVVLLVQVVVQVVVDDPPDQGARDDPVLVVVVVVCDPPQDPVLVVLNVVSRVSRSSSSVSSNVSVVVVVCCCVVPVPDDDDDDDDCPPCPSNVVSVVVSVVSPPDPQQAAPVPRDGCVRVDPPWDWDWDPCCCVPVVDTHTHTDD